Protein AF-A0A2U1KYL6-F1 (afdb_monomer_lite)

pLDDT: mean 75.83, std 13.77, range [35.59, 92.25]

Structure (mmCIF, N/CA/C/O backbone):
data_AF-A0A2U1KYL6-F1
#
_entry.id   AF-A0A2U1KYL6-F1
#
loop_
_atom_site.group_PDB
_atom_site.id
_atom_site.type_symbol
_atom_site.label_atom_id
_atom_site.label_alt_id
_atom_site.label_comp_id
_atom_site.label_asym_id
_atom_site.label_entity_id
_atom_site.label_seq_id
_atom_site.pdbx_PDB_ins_code
_atom_site.Cartn_x
_atom_site.Cartn_y
_atom_site.Cartn_z
_atom_site.occupancy
_atom_site.B_iso_or_equiv
_atom_site.auth_seq_id
_atom_site.auth_comp_id
_atom_site.auth_asym_id
_atom_site.auth_atom_id
_atom_site.pdbx_PDB_model_num
ATOM 1 N N . MET A 1 1 ? -71.458 22.719 9.479 1.00 41.72 1 MET A N 1
ATOM 2 C CA . MET A 1 1 ? -70.633 22.005 8.483 1.00 41.72 1 MET A CA 1
ATOM 3 C C . MET A 1 1 ? -69.525 21.307 9.250 1.00 41.72 1 MET A C 1
ATOM 5 O O . MET A 1 1 ? -68.786 21.990 9.941 1.00 41.72 1 MET A O 1
ATOM 9 N N . SER A 1 2 ? -69.498 19.974 9.254 1.00 49.16 2 SER A N 1
ATOM 10 C CA . SER A 1 2 ? -68.501 19.188 9.994 1.00 49.16 2 SER A CA 1
ATOM 11 C C . SER A 1 2 ? -67.349 18.865 9.044 1.00 49.16 2 SER A C 1
ATOM 13 O O . SER A 1 2 ? -67.579 18.266 7.992 1.00 49.16 2 SER A O 1
ATOM 15 N N . ALA A 1 3 ? -66.147 19.343 9.366 1.00 55.44 3 ALA A N 1
ATOM 16 C CA . ALA A 1 3 ? -64.938 19.040 8.613 1.00 55.44 3 ALA A CA 1
ATOM 17 C C . ALA A 1 3 ? -64.606 17.553 8.800 1.00 55.44 3 ALA A C 1
ATOM 19 O O . ALA A 1 3 ? -64.456 17.085 9.926 1.00 55.44 3 ALA A O 1
ATOM 20 N N . LYS A 1 4 ? -64.545 16.801 7.698 1.00 58.12 4 LYS A N 1
ATOM 21 C CA . LYS A 1 4 ? -64.078 15.414 7.714 1.00 58.12 4 LYS A CA 1
ATOM 22 C C . LYS A 1 4 ? -62.555 15.442 7.811 1.00 58.12 4 LYS A C 1
ATOM 24 O O . LYS A 1 4 ? -61.901 15.849 6.858 1.00 58.12 4 LYS A O 1
ATOM 29 N N . GLU A 1 5 ? -62.006 15.036 8.949 1.00 64.75 5 GLU A N 1
ATOM 30 C CA . GLU A 1 5 ? -60.575 14.757 9.075 1.00 64.75 5 GLU A CA 1
ATOM 31 C C . GLU A 1 5 ? -60.238 13.514 8.238 1.00 64.75 5 GLU A C 1
ATOM 33 O O . GLU A 1 5 ? -60.639 12.394 8.564 1.00 64.75 5 GLU A O 1
ATOM 38 N N . GLU A 1 6 ? -59.530 13.706 7.125 1.00 68.25 6 GLU A N 1
ATOM 39 C CA . GLU A 1 6 ? -58.922 12.605 6.380 1.00 68.25 6 GLU A CA 1
ATOM 40 C C . GLU A 1 6 ? -57.792 11.995 7.216 1.00 68.25 6 GLU A C 1
ATOM 42 O O . GLU A 1 6 ? -56.810 12.656 7.557 1.00 68.25 6 GLU A O 1
ATOM 47 N N . LYS A 1 7 ? -57.925 10.708 7.559 1.00 69.56 7 LYS A N 1
ATOM 48 C CA . LYS A 1 7 ? -56.860 9.952 8.224 1.00 69.56 7 LYS A CA 1
ATOM 49 C C . LYS A 1 7 ? -55.663 9.838 7.283 1.00 69.56 7 LYS A C 1
ATOM 51 O O . LYS A 1 7 ? -55.695 9.068 6.327 1.00 69.56 7 LYS A O 1
ATOM 56 N N . VAL A 1 8 ? -54.593 10.560 7.597 1.00 73.38 8 VAL A N 1
ATOM 57 C CA . VAL A 1 8 ? -53.297 10.428 6.924 1.00 73.38 8 VAL A CA 1
ATOM 58 C C . VAL A 1 8 ? -52.731 9.033 7.210 1.00 73.38 8 VAL A C 1
ATOM 60 O O . VAL A 1 8 ? -52.292 8.743 8.324 1.00 73.38 8 VAL A O 1
ATOM 63 N N . ILE A 1 9 ? -52.755 8.150 6.209 1.00 81.12 9 ILE A N 1
ATOM 64 C CA . ILE A 1 9 ? -52.157 6.812 6.289 1.00 81.12 9 ILE A CA 1
ATOM 65 C C . ILE A 1 9 ? -50.664 6.956 5.990 1.00 81.12 9 ILE A C 1
ATOM 67 O O . ILE A 1 9 ? -50.281 7.271 4.863 1.00 81.12 9 ILE A O 1
ATOM 71 N N . ARG A 1 10 ? -49.812 6.739 6.998 1.00 82.06 10 ARG A N 1
ATOM 72 C CA . ARG A 1 10 ? -48.359 6.702 6.790 1.00 82.06 10 ARG A CA 1
ATOM 73 C C . ARG A 1 10 ? -47.938 5.328 6.253 1.00 82.06 10 ARG A C 1
ATOM 75 O O . ARG A 1 10 ? -48.416 4.322 6.782 1.00 82.06 10 ARG A O 1
ATOM 82 N N . PRO A 1 11 ? -47.043 5.262 5.253 1.00 84.12 11 PRO A N 1
ATOM 83 C CA . PRO A 1 11 ? -46.465 4.001 4.802 1.00 84.12 11 PRO A CA 1
ATOM 84 C C . PRO A 1 11 ? -45.745 3.295 5.954 1.00 84.12 11 PRO A C 1
ATOM 86 O O . PRO A 1 11 ? -45.001 3.932 6.702 1.00 84.12 11 PRO A O 1
ATOM 89 N N . VAL A 1 12 ? -45.956 1.985 6.094 1.00 85.56 12 VAL A N 1
ATOM 90 C CA . VAL A 1 12 ? -45.206 1.172 7.058 1.00 85.56 12 VAL A CA 1
ATOM 91 C C . VAL A 1 12 ? -43.793 0.986 6.525 1.00 85.56 12 VAL A C 1
ATOM 93 O O . VAL A 1 12 ? -43.593 0.527 5.402 1.00 85.56 12 VAL A O 1
ATOM 96 N N . VAL A 1 13 ? -42.817 1.363 7.338 1.00 84.25 13 VAL A N 1
ATOM 97 C CA . VAL A 1 13 ? -41.399 1.263 7.013 1.00 84.25 13 VAL A CA 1
ATOM 98 C C . VAL A 1 13 ? -40.857 -0.062 7.544 1.00 84.25 13 VAL A C 1
ATOM 100 O O . VAL A 1 13 ? -41.121 -0.413 8.690 1.00 84.25 13 VAL A O 1
ATOM 103 N N . ASN A 1 14 ? -40.100 -0.786 6.715 1.00 88.44 14 ASN A N 1
ATOM 104 C CA . ASN A 1 14 ? -39.575 -2.121 7.023 1.00 88.44 14 ASN A CA 1
ATOM 105 C C . ASN A 1 14 ? -38.035 -2.148 6.984 1.00 88.44 14 ASN A C 1
ATOM 107 O O . ASN A 1 14 ? -37.431 -3.011 6.348 1.00 88.44 14 ASN A O 1
ATOM 111 N N . PHE A 1 15 ? -37.394 -1.143 7.591 1.00 88.69 15 PHE A N 1
ATOM 112 C CA . PHE A 1 15 ? -35.937 -1.116 7.727 1.00 88.69 15 PHE A CA 1
ATOM 113 C C . PHE A 1 15 ? -35.491 -2.032 8.872 1.00 88.69 15 PHE A C 1
ATOM 115 O O . PHE A 1 15 ? -36.176 -2.089 9.899 1.00 88.69 15 PHE A O 1
ATOM 122 N N . PRO A 1 16 ? -34.354 -2.733 8.724 1.00 88.38 16 PRO A N 1
ATOM 123 C CA . PRO A 1 16 ? -33.794 -3.509 9.819 1.00 88.38 16 PRO A CA 1
ATOM 124 C C . PRO A 1 16 ? -33.438 -2.585 10.997 1.00 88.38 16 PRO A C 1
ATOM 126 O O . PRO A 1 16 ? -33.054 -1.431 10.777 1.00 88.38 16 PRO A O 1
ATOM 129 N N . PRO A 1 17 ? -33.561 -3.069 12.246 1.00 88.31 17 PRO A N 1
ATOM 130 C CA . PRO A 1 17 ? -33.125 -2.312 13.412 1.00 88.31 17 PRO A CA 1
ATOM 131 C C . PRO A 1 17 ? -31.614 -2.048 13.357 1.00 88.31 17 PRO A C 1
ATOM 133 O O . PRO A 1 17 ? -30.866 -2.760 12.683 1.00 88.31 17 PRO A O 1
ATOM 136 N N . SER A 1 18 ? -31.163 -1.022 14.081 1.00 88.62 18 SER A N 1
ATOM 137 C CA . SER A 1 18 ? -29.734 -0.717 14.208 1.00 88.62 18 SER A CA 1
ATOM 138 C C . SER A 1 18 ? -28.978 -1.921 14.773 1.00 88.62 18 SER A C 1
ATOM 140 O O . SER A 1 18 ? -29.373 -2.467 15.801 1.00 88.62 18 SER A O 1
ATOM 142 N N . VAL A 1 19 ? -27.867 -2.288 14.128 1.00 92.25 19 VAL A N 1
ATOM 143 C CA . VAL A 1 19 ? -26.953 -3.345 14.602 1.00 92.25 19 VAL A CA 1
ATOM 144 C C . VAL A 1 19 ? -26.300 -2.959 15.935 1.00 92.25 19 VAL A C 1
ATOM 146 O O . VAL A 1 19 ? -25.940 -3.829 16.718 1.00 92.25 19 VAL A O 1
ATOM 149 N N . TRP A 1 20 ? -26.184 -1.658 16.205 1.00 89.69 20 TRP A N 1
ATOM 150 C CA . TRP A 1 20 ? -25.370 -1.119 17.295 1.00 89.69 20 TRP A CA 1
ATOM 151 C C . TRP A 1 20 ? -26.174 -0.630 18.500 1.00 89.69 20 TRP A C 1
ATOM 153 O O . TRP A 1 20 ? -25.581 -0.364 19.540 1.00 89.69 20 TRP A O 1
ATOM 163 N N . ALA A 1 21 ? -27.503 -0.510 18.373 1.00 87.38 21 ALA A N 1
ATOM 164 C CA . ALA A 1 21 ? -28.392 0.027 19.409 1.00 87.38 21 ALA A CA 1
ATOM 165 C C . ALA A 1 21 ? -27.754 1.225 20.156 1.00 87.38 21 ALA A C 1
ATOM 167 O O . ALA A 1 21 ? -27.396 2.211 19.512 1.00 87.38 21 ALA A O 1
ATOM 168 N N . ASP A 1 22 ? -27.554 1.092 21.468 1.00 90.19 22 ASP A N 1
ATOM 169 C CA . ASP A 1 22 ? -26.991 2.116 22.355 1.00 90.19 22 ASP A CA 1
ATOM 170 C C . ASP A 1 22 ? -25.521 1.846 22.738 1.00 90.19 22 ASP A C 1
ATOM 172 O O . ASP A 1 22 ? -24.963 2.524 23.598 1.00 90.19 22 ASP A O 1
ATOM 176 N N . GLN A 1 23 ? -24.874 0.858 22.108 1.00 85.69 23 GLN A N 1
ATOM 177 C CA . GLN A 1 23 ? -23.561 0.334 22.507 1.00 85.69 23 GLN A CA 1
ATOM 178 C C . GLN A 1 23 ? -22.451 1.396 22.534 1.00 85.69 23 GLN A C 1
ATOM 180 O O . GLN A 1 23 ? -21.519 1.277 23.320 1.00 85.69 23 GLN A O 1
ATOM 185 N N . PHE A 1 24 ? -22.554 2.436 21.704 1.00 86.12 24 PHE A N 1
ATOM 186 C CA . PHE A 1 24 ? -21.565 3.516 21.615 1.00 86.12 24 PHE A CA 1
ATOM 187 C C . PHE A 1 24 ? -21.991 4.811 22.319 1.00 86.12 24 PHE A C 1
ATOM 189 O O . PHE A 1 24 ? -21.319 5.828 22.171 1.00 86.12 24 PHE A O 1
ATOM 196 N N . LEU A 1 25 ? -23.114 4.817 23.047 1.00 85.56 25 LEU A N 1
ATOM 197 C CA . LEU A 1 25 ? -23.583 6.021 23.747 1.00 85.56 25 LEU A CA 1
ATOM 198 C C . LEU A 1 25 ? -22.787 6.315 25.023 1.00 85.56 25 LEU A C 1
ATOM 200 O O . LEU A 1 25 ? -22.786 7.454 25.485 1.00 85.56 25 LEU A O 1
ATOM 204 N N . ILE A 1 26 ? -22.130 5.301 25.589 1.00 83.00 26 ILE A N 1
ATOM 205 C CA . ILE A 1 26 ? -21.308 5.415 26.792 1.00 83.00 26 ILE A CA 1
ATOM 206 C C . ILE A 1 26 ? -19.896 4.971 26.422 1.00 83.00 26 ILE A C 1
ATOM 208 O O . ILE A 1 26 ? -19.689 3.827 26.023 1.00 83.00 26 ILE A O 1
ATOM 212 N N . PHE A 1 27 ? -18.945 5.893 26.537 1.00 79.81 27 PHE A N 1
ATOM 213 C CA . PHE A 1 27 ? -17.522 5.640 26.360 1.00 79.81 27 PHE A CA 1
ATOM 214 C C . PHE A 1 27 ? -16.821 6.032 27.660 1.00 79.81 27 PHE A C 1
ATOM 216 O O . PHE A 1 27 ? -16.816 7.213 28.012 1.00 79.81 27 PHE A O 1
ATOM 223 N N . ASP A 1 28 ? -16.293 5.043 28.381 1.00 78.19 28 ASP A N 1
ATOM 224 C CA . ASP A 1 28 ? -15.439 5.284 29.543 1.00 78.19 28 ASP A CA 1
ATOM 225 C C . ASP A 1 28 ? -14.000 5.487 29.056 1.00 78.19 28 ASP A C 1
ATOM 227 O O . ASP A 1 28 ? -13.394 4.599 28.459 1.00 78.19 28 ASP A O 1
ATOM 231 N N . ASP A 1 29 ? -13.487 6.694 29.280 1.00 70.31 29 ASP A N 1
ATOM 232 C CA . ASP A 1 29 ? -12.143 7.118 28.894 1.00 70.31 29 ASP A CA 1
ATOM 233 C C . ASP A 1 29 ? -11.170 6.810 30.045 1.00 70.31 29 ASP A C 1
ATOM 235 O O . ASP A 1 29 ? -11.046 7.578 31.006 1.00 70.31 29 ASP A O 1
ATOM 239 N N . GLU A 1 30 ? -10.521 5.644 30.005 1.00 72.88 30 GLU A N 1
ATOM 240 C CA . GLU A 1 30 ? -9.546 5.229 31.021 1.00 72.88 30 GLU A CA 1
ATOM 241 C C . GLU A 1 30 ? -8.195 5.946 30.831 1.00 72.88 30 GLU A C 1
ATOM 243 O O . GLU A 1 30 ? -7.200 5.392 30.362 1.00 72.88 30 GLU A O 1
ATOM 248 N N . GLN A 1 31 ? -8.142 7.210 31.259 1.00 63.94 31 GLN A N 1
ATOM 249 C CA . GLN A 1 31 ? -6.996 8.116 31.072 1.00 63.94 31 GLN A CA 1
ATOM 250 C C . GLN A 1 31 ? -5.648 7.591 31.607 1.00 63.94 31 GLN A C 1
ATOM 252 O O . GLN A 1 31 ? -4.589 8.001 31.130 1.00 63.94 31 GLN A O 1
ATOM 257 N N . ALA A 1 32 ? -5.657 6.702 32.606 1.00 60.44 32 ALA A N 1
ATOM 258 C CA . ALA A 1 32 ? -4.435 6.178 33.222 1.00 60.44 32 ALA A CA 1
ATOM 259 C C . ALA A 1 32 ? -3.712 5.135 32.349 1.00 60.44 32 ALA A C 1
ATOM 261 O O . ALA A 1 32 ? -2.481 5.096 32.351 1.00 60.44 32 ALA A O 1
ATOM 262 N N . GLU A 1 33 ? -4.443 4.316 31.587 1.00 63.16 33 GLU A N 1
ATOM 263 C CA . GLU A 1 33 ? -3.834 3.384 30.626 1.00 63.16 33 GLU A CA 1
ATOM 264 C C . GLU A 1 33 ? -3.307 4.138 29.399 1.00 63.16 33 GLU A C 1
ATOM 266 O O . GLU A 1 33 ? -2.245 3.819 28.860 1.00 63.16 33 GLU A O 1
ATOM 271 N N . GLN A 1 34 ? -3.996 5.214 29.023 1.00 65.00 34 GLN A N 1
ATOM 272 C CA . GLN A 1 34 ? -3.687 6.017 27.848 1.00 65.00 34 GLN A CA 1
ATOM 273 C C . GLN A 1 34 ? -2.347 6.752 27.947 1.00 65.00 34 GLN A C 1
ATOM 275 O O . GLN A 1 34 ? -1.611 6.795 26.965 1.00 65.00 34 GLN A O 1
ATOM 280 N N . ALA A 1 35 ? -1.977 7.243 29.134 1.00 72.12 35 ALA A N 1
ATOM 281 C CA . ALA A 1 35 ? -0.693 7.917 29.348 1.00 72.12 35 ALA A CA 1
ATOM 282 C C . ALA A 1 35 ? 0.517 6.978 29.161 1.00 72.12 35 ALA A C 1
ATOM 284 O O . ALA A 1 35 ? 1.529 7.372 28.581 1.00 72.12 35 ALA A O 1
ATOM 285 N N . ASN A 1 36 ? 0.411 5.722 29.611 1.00 78.81 36 ASN A N 1
ATOM 286 C CA . ASN A 1 36 ? 1.474 4.729 29.418 1.00 78.81 36 ASN A CA 1
ATOM 287 C C . ASN A 1 36 ? 1.593 4.321 27.944 1.00 78.81 36 ASN A C 1
ATOM 289 O O . ASN A 1 36 ? 2.702 4.186 27.428 1.00 78.81 36 ASN A O 1
ATOM 293 N N . VAL A 1 37 ? 0.458 4.149 27.259 1.00 82.62 37 VAL A N 1
ATOM 294 C CA . VAL A 1 37 ? 0.428 3.827 25.826 1.00 82.62 37 VAL A CA 1
ATOM 295 C C . VAL A 1 37 ? 1.005 4.976 24.999 1.00 82.62 37 VAL A C 1
ATOM 297 O O . VAL A 1 37 ? 1.809 4.735 24.103 1.00 82.62 37 VAL A O 1
ATOM 300 N N . GLU A 1 38 ? 0.663 6.223 25.321 1.00 85.19 38 GLU A N 1
ATOM 301 C CA . GLU A 1 38 ? 1.163 7.405 24.616 1.00 85.19 38 GLU A CA 1
ATOM 302 C C . GLU A 1 38 ? 2.688 7.535 24.712 1.00 85.19 38 GLU A C 1
ATOM 304 O O . GLU A 1 38 ? 3.344 7.843 23.717 1.00 85.19 38 GLU A O 1
ATOM 309 N N . GLN A 1 39 ? 3.279 7.235 25.874 1.00 85.62 39 GLN A N 1
ATOM 310 C CA . GLN A 1 39 ? 4.733 7.244 26.017 1.00 85.62 39 GLN A CA 1
ATOM 311 C C . GLN A 1 39 ? 5.403 6.210 25.099 1.00 85.62 39 GLN A C 1
ATOM 313 O O . GLN A 1 39 ? 6.334 6.553 24.372 1.00 85.62 39 GLN A O 1
ATOM 318 N N . VAL A 1 40 ? 4.898 4.972 25.080 1.00 88.31 40 VAL A N 1
ATOM 319 C CA . VAL A 1 40 ? 5.432 3.904 24.217 1.00 88.31 40 VAL A CA 1
ATOM 320 C C . VAL A 1 40 ? 5.272 4.259 22.735 1.00 88.31 40 VAL A C 1
ATOM 322 O O . VAL A 1 40 ? 6.192 4.049 21.947 1.00 88.31 40 VAL A O 1
ATOM 325 N N . VAL A 1 41 ? 4.131 4.837 22.346 1.00 89.12 41 VAL A N 1
ATOM 326 C CA . VAL A 1 41 ? 3.891 5.294 20.968 1.00 89.12 41 VAL A CA 1
ATOM 327 C C . VAL A 1 41 ? 4.879 6.388 20.571 1.00 89.12 41 VAL A C 1
ATOM 329 O O . VAL A 1 41 ? 5.405 6.353 19.461 1.00 89.12 41 VAL A O 1
ATOM 332 N N . ASN A 1 42 ? 5.170 7.335 21.466 1.00 89.75 42 ASN A N 1
ATOM 333 C CA . ASN A 1 42 ? 6.146 8.389 21.199 1.00 89.75 42 ASN A CA 1
ATOM 334 C C . ASN A 1 42 ? 7.565 7.829 21.029 1.00 89.75 42 ASN A C 1
ATOM 336 O O . ASN A 1 42 ? 8.260 8.236 20.103 1.00 89.75 42 ASN A O 1
ATOM 340 N N . GLU A 1 43 ? 7.980 6.872 21.862 1.00 92.00 43 GLU A N 1
ATOM 341 C CA . GLU A 1 43 ? 9.284 6.206 21.728 1.00 92.00 43 GLU A CA 1
ATOM 342 C C . GLU A 1 43 ? 9.405 5.474 20.381 1.00 92.00 43 GLU A C 1
ATOM 344 O O . GLU A 1 43 ? 10.350 5.715 19.629 1.00 92.00 43 GLU A O 1
ATOM 349 N N . LEU A 1 44 ? 8.398 4.673 20.016 1.00 92.19 44 LEU A N 1
ATOM 350 C CA . LEU A 1 44 ? 8.360 3.974 18.726 1.00 92.19 44 LEU A CA 1
ATOM 351 C C . LEU A 1 44 ? 8.333 4.939 17.537 1.00 92.19 44 LEU A C 1
ATOM 353 O O . LEU A 1 44 ? 8.950 4.673 16.507 1.00 92.19 44 LEU A O 1
ATOM 357 N N . ARG A 1 45 ? 7.642 6.075 17.668 1.00 91.06 45 ARG A N 1
ATOM 358 C CA . ARG A 1 45 ? 7.609 7.111 16.633 1.00 91.06 45 ARG A CA 1
ATOM 359 C C . ARG A 1 45 ? 8.997 7.695 16.386 1.00 91.06 45 ARG A C 1
ATOM 361 O O . ARG A 1 45 ? 9.373 7.876 15.230 1.00 91.06 45 ARG A O 1
ATOM 368 N N . GLU A 1 46 ? 9.754 7.987 17.442 1.00 91.94 46 GLU A N 1
ATOM 369 C CA . GLU A 1 46 ? 11.132 8.467 17.297 1.00 91.94 46 GLU A CA 1
ATOM 370 C C . GLU A 1 46 ? 12.034 7.421 16.639 1.00 91.94 46 GLU A C 1
ATOM 372 O O . GLU A 1 46 ? 12.901 7.780 15.845 1.00 91.94 46 GLU A O 1
ATOM 377 N N . ASP A 1 47 ? 11.840 6.138 16.939 1.00 91.06 47 ASP A N 1
ATOM 378 C CA . ASP A 1 47 ? 12.644 5.071 16.344 1.00 91.06 47 ASP A CA 1
ATOM 379 C C . ASP A 1 47 ? 12.347 4.900 14.851 1.00 91.06 47 ASP A C 1
ATOM 381 O O . ASP A 1 47 ? 13.278 4.918 14.050 1.00 91.06 47 ASP A O 1
ATOM 385 N N . VAL A 1 48 ? 11.071 4.898 14.447 1.00 91.25 48 VAL A N 1
ATOM 386 C CA . VAL A 1 48 ? 10.700 4.898 13.019 1.00 91.25 48 VAL A CA 1
ATOM 387 C C . VAL A 1 48 ? 11.256 6.131 12.302 1.00 91.25 48 VAL A C 1
ATOM 389 O O . VAL A 1 48 ? 11.756 6.023 11.183 1.00 91.25 48 VAL A O 1
ATOM 392 N N . ARG A 1 49 ? 11.233 7.307 12.944 1.00 91.44 49 ARG A N 1
ATOM 393 C CA . ARG A 1 49 ? 11.832 8.522 12.374 1.00 91.44 49 ARG A CA 1
ATOM 394 C C . ARG A 1 49 ? 13.335 8.359 12.143 1.00 91.44 49 ARG A C 1
ATOM 396 O O . ARG A 1 49 ? 13.830 8.739 11.084 1.00 91.44 49 ARG A O 1
ATOM 403 N N . LYS A 1 50 ? 14.069 7.809 13.115 1.00 90.19 50 LYS A N 1
ATOM 404 C CA . LYS A 1 50 ? 15.512 7.556 12.969 1.00 90.19 50 LYS A CA 1
ATOM 405 C C . LYS A 1 50 ? 15.790 6.560 11.854 1.00 90.19 50 LYS A C 1
ATOM 407 O O . LYS A 1 50 ? 16.732 6.783 11.101 1.00 90.19 50 LYS A O 1
ATOM 412 N N . ASP A 1 51 ? 14.973 5.519 11.724 1.00 88.56 51 ASP A N 1
ATOM 413 C CA . ASP A 1 51 ? 15.125 4.522 10.666 1.00 88.56 51 ASP A CA 1
ATOM 414 C C . ASP A 1 51 ? 14.968 5.176 9.285 1.00 88.56 51 ASP A C 1
ATOM 416 O O . ASP A 1 51 ? 15.857 5.032 8.446 1.00 88.56 51 ASP A O 1
ATOM 420 N N . ILE A 1 52 ? 13.930 6.004 9.089 1.00 87.12 52 ILE A N 1
ATOM 421 C CA . ILE A 1 52 ? 13.718 6.768 7.845 1.00 87.12 52 ILE A CA 1
ATOM 422 C C . ILE A 1 52 ? 14.934 7.644 7.517 1.00 87.12 52 ILE A C 1
ATOM 424 O O . ILE A 1 52 ? 15.430 7.617 6.391 1.00 87.12 52 ILE A O 1
ATOM 428 N N . VAL A 1 53 ? 15.432 8.405 8.496 1.00 86.44 53 VAL A N 1
ATOM 429 C CA . VAL A 1 53 ? 16.566 9.321 8.296 1.00 86.44 53 VAL A CA 1
ATOM 430 C C . VAL A 1 53 ? 17.869 8.557 8.045 1.00 86.44 53 VAL A C 1
ATOM 432 O O . VAL A 1 53 ? 18.646 8.945 7.181 1.00 86.44 53 VAL A O 1
ATOM 435 N N . SER A 1 54 ? 18.115 7.454 8.753 1.00 86.50 54 SER A N 1
ATOM 436 C CA . SER A 1 54 ? 19.354 6.680 8.605 1.00 86.50 54 SER A CA 1
ATOM 437 C C . SER A 1 54 ? 19.455 5.978 7.250 1.00 86.50 54 SER A C 1
ATOM 439 O O . SER A 1 54 ? 20.518 5.993 6.628 1.00 86.50 54 SER A O 1
ATOM 441 N N . SER A 1 55 ? 18.338 5.450 6.744 1.00 83.00 55 SER A N 1
ATOM 442 C CA . SER A 1 55 ? 18.283 4.836 5.418 1.00 83.00 55 SER A CA 1
ATOM 443 C C . SER A 1 55 ? 18.304 5.853 4.276 1.00 83.00 55 SER A C 1
ATOM 445 O O . SER A 1 55 ? 18.508 5.463 3.126 1.00 83.00 55 SER A O 1
ATOM 447 N N . LEU A 1 56 ? 18.125 7.148 4.563 1.00 80.94 56 LEU A N 1
ATOM 448 C CA . LEU A 1 56 ? 18.224 8.221 3.572 1.00 80.94 56 LEU A CA 1
ATOM 449 C C . LEU A 1 56 ? 19.672 8.501 3.145 1.00 80.94 56 LEU A C 1
ATOM 451 O O . LEU A 1 56 ? 19.927 8.825 1.988 1.00 80.94 56 LEU A O 1
ATOM 455 N N . ASP A 1 57 ? 20.620 8.361 4.072 1.00 78.69 57 ASP A N 1
ATOM 456 C CA . ASP A 1 57 ? 22.040 8.631 3.820 1.00 78.69 57 ASP A CA 1
ATOM 457 C C . ASP A 1 57 ? 22.725 7.489 3.046 1.00 78.69 57 ASP A C 1
ATOM 459 O O . ASP A 1 57 ? 23.794 7.666 2.449 1.00 78.69 57 ASP A O 1
ATOM 463 N N . VAL A 1 58 ? 22.125 6.294 3.050 1.00 82.44 58 VAL A N 1
ATOM 464 C CA . VAL A 1 58 ? 22.711 5.078 2.483 1.00 82.44 58 VAL A CA 1
ATOM 465 C C . VAL A 1 58 ? 21.991 4.690 1.197 1.00 82.44 58 VAL A C 1
ATOM 467 O O . VAL A 1 58 ? 20.932 4.071 1.203 1.00 82.44 58 VAL A O 1
ATOM 470 N N . GLN A 1 59 ? 22.640 4.942 0.057 1.00 76.62 59 GLN A N 1
ATOM 471 C CA . GLN A 1 59 ? 22.059 4.671 -1.263 1.00 76.62 59 GLN A CA 1
ATOM 472 C C . GLN A 1 59 ? 21.614 3.207 -1.471 1.00 76.62 59 GLN A C 1
ATOM 474 O O . GLN A 1 59 ? 20.641 2.941 -2.175 1.00 76.62 59 GLN A O 1
ATOM 479 N N . ALA A 1 60 ? 22.315 2.247 -0.861 1.00 77.94 60 ALA A N 1
ATOM 480 C CA . ALA A 1 60 ? 21.960 0.828 -0.928 1.00 77.94 60 ALA A CA 1
ATOM 481 C C . ALA A 1 60 ? 20.658 0.490 -0.173 1.00 77.94 60 ALA A C 1
ATOM 483 O O . ALA A 1 60 ? 20.046 -0.541 -0.446 1.00 77.94 60 ALA A O 1
ATOM 484 N N . GLU A 1 61 ? 20.230 1.349 0.753 1.00 80.31 61 GLU A N 1
ATOM 485 C CA . GLU A 1 61 ? 19.036 1.162 1.577 1.00 80.31 61 GLU A CA 1
ATOM 486 C C . GLU A 1 61 ? 17.808 1.881 1.022 1.00 80.31 61 GLU A C 1
ATOM 488 O O . GLU A 1 61 ? 16.703 1.611 1.481 1.00 80.31 61 GLU A O 1
ATOM 493 N N . HIS A 1 62 ? 17.948 2.712 -0.015 1.00 82.00 62 HIS A N 1
ATOM 494 C CA . HIS A 1 62 ? 16.822 3.432 -0.617 1.00 82.00 62 HIS A CA 1
ATOM 495 C C . HIS A 1 62 ? 15.668 2.507 -1.058 1.00 82.00 62 HIS A C 1
ATOM 497 O O . HIS A 1 62 ? 14.502 2.886 -0.980 1.00 82.00 62 HIS A O 1
ATOM 503 N N . SER A 1 63 ? 15.962 1.272 -1.478 1.00 75.75 63 SER A N 1
ATOM 504 C CA . SER A 1 63 ? 14.932 0.273 -1.801 1.00 75.75 63 SER A CA 1
ATOM 505 C C . SER A 1 63 ? 14.175 -0.224 -0.563 1.00 75.75 63 SER A C 1
ATOM 507 O O . SER A 1 63 ? 12.962 -0.421 -0.617 1.00 75.75 63 SER A O 1
ATOM 509 N N . ASN A 1 64 ? 14.868 -0.399 0.563 1.00 80.81 64 ASN A N 1
ATOM 510 C CA . ASN A 1 64 ? 14.259 -0.760 1.842 1.00 80.81 64 ASN A CA 1
ATOM 511 C C . ASN A 1 64 ? 13.486 0.421 2.438 1.00 80.81 64 ASN A C 1
ATOM 513 O O . ASN A 1 64 ? 12.413 0.216 2.998 1.00 80.81 64 ASN A O 1
ATOM 517 N N . LEU A 1 65 ? 13.978 1.647 2.247 1.00 86.19 65 LEU A N 1
ATOM 518 C CA . LEU A 1 65 ? 13.299 2.876 2.644 1.00 86.19 65 LEU A CA 1
ATOM 519 C C . LEU A 1 65 ? 11.937 3.013 1.951 1.00 86.19 65 LEU A C 1
ATOM 521 O O . LEU A 1 65 ? 10.942 3.291 2.611 1.00 86.19 65 LEU A O 1
ATOM 525 N N . LEU A 1 66 ? 11.852 2.733 0.646 1.00 82.44 66 LEU A N 1
ATOM 526 C CA . LEU A 1 66 ? 10.570 2.736 -0.071 1.00 82.44 66 LEU A CA 1
ATOM 527 C C . LEU A 1 66 ? 9.597 1.673 0.461 1.00 82.44 66 LEU A C 1
ATOM 529 O O . LEU A 1 66 ? 8.411 1.957 0.608 1.00 82.44 66 LEU A O 1
ATOM 533 N N . LYS A 1 67 ? 10.092 0.477 0.810 1.00 82.25 67 LYS A N 1
ATOM 534 C CA . LYS A 1 67 ? 9.272 -0.567 1.454 1.00 82.25 67 LYS A CA 1
ATOM 535 C C . LYS A 1 67 ? 8.783 -0.143 2.840 1.00 82.25 67 LYS A C 1
ATOM 537 O O . LYS A 1 67 ? 7.651 -0.450 3.205 1.00 82.25 67 LYS A O 1
ATOM 542 N N . LEU A 1 68 ? 9.617 0.564 3.604 1.00 86.62 68 LEU A N 1
ATOM 543 C CA . LEU A 1 68 ? 9.243 1.115 4.905 1.00 86.62 68 LEU A CA 1
ATOM 544 C C . LEU A 1 68 ? 8.149 2.181 4.757 1.00 86.62 68 LEU A C 1
ATOM 546 O O . LEU A 1 68 ? 7.166 2.143 5.492 1.00 86.62 68 LEU A O 1
ATOM 550 N N . ILE A 1 69 ? 8.280 3.084 3.782 1.00 86.88 69 ILE A N 1
ATOM 551 C CA . ILE A 1 69 ? 7.270 4.111 3.489 1.00 86.88 69 ILE A CA 1
ATOM 552 C C . ILE A 1 69 ? 5.938 3.464 3.078 1.00 86.88 69 ILE A C 1
ATOM 554 O O . ILE A 1 69 ? 4.910 3.807 3.662 1.00 86.88 69 ILE A O 1
ATOM 558 N N . ASP A 1 70 ? 5.945 2.484 2.164 1.00 80.62 70 ASP A N 1
ATOM 559 C CA . ASP A 1 70 ? 4.727 1.743 1.780 1.00 80.62 70 ASP A CA 1
ATOM 560 C C . ASP A 1 70 ? 4.070 1.076 3.001 1.00 80.62 70 ASP A C 1
ATOM 562 O O . ASP A 1 70 ? 2.859 1.186 3.202 1.00 80.62 70 ASP A O 1
ATOM 566 N N . ALA A 1 71 ? 4.860 0.459 3.887 1.00 85.69 71 ALA A N 1
ATOM 567 C CA . ALA A 1 71 ? 4.341 -0.134 5.118 1.00 85.69 71 ALA A CA 1
ATOM 568 C C . ALA A 1 71 ? 3.700 0.912 6.051 1.00 85.69 71 ALA A C 1
ATOM 570 O O . ALA A 1 71 ? 2.600 0.689 6.556 1.00 85.69 71 ALA A O 1
ATOM 571 N N . ILE A 1 72 ? 4.339 2.067 6.252 1.00 86.81 72 ILE A N 1
ATOM 572 C CA . ILE A 1 72 ? 3.827 3.172 7.083 1.00 86.81 72 ILE A CA 1
ATOM 573 C C . ILE A 1 72 ? 2.499 3.715 6.533 1.00 86.81 72 ILE A C 1
ATOM 575 O O . ILE A 1 72 ? 1.558 3.968 7.296 1.00 86.81 72 ILE A O 1
ATOM 579 N N . GLN A 1 73 ? 2.403 3.872 5.211 1.00 83.25 73 GLN A N 1
ATOM 580 C CA . GLN A 1 73 ? 1.190 4.326 4.532 1.00 83.25 73 GLN A CA 1
ATOM 581 C C . GLN A 1 73 ? 0.057 3.306 4.656 1.00 83.25 73 GLN A C 1
ATOM 583 O O . GLN A 1 73 ? -1.066 3.672 5.013 1.00 83.25 73 GLN A O 1
ATOM 588 N N . ARG A 1 74 ? 0.352 2.017 4.458 1.00 79.31 74 ARG A N 1
ATOM 589 C CA . ARG A 1 74 ? -0.619 0.922 4.611 1.00 79.31 74 ARG A CA 1
ATOM 590 C C . ARG A 1 74 ? -1.114 0.750 6.042 1.00 79.31 74 ARG A C 1
ATOM 592 O O . ARG A 1 74 ? -2.295 0.491 6.243 1.00 79.31 74 ARG A O 1
ATOM 599 N N . LEU A 1 75 ? -0.245 0.959 7.031 1.00 85.50 75 LEU A N 1
ATOM 600 C CA . LEU A 1 75 ? -0.615 0.963 8.449 1.00 85.50 75 LEU A CA 1
ATOM 601 C C . LEU A 1 75 ? -1.487 2.170 8.838 1.00 85.50 75 LEU A C 1
ATOM 603 O O . LEU A 1 75 ? -2.007 2.217 9.950 1.00 85.50 75 LEU A O 1
ATOM 607 N N .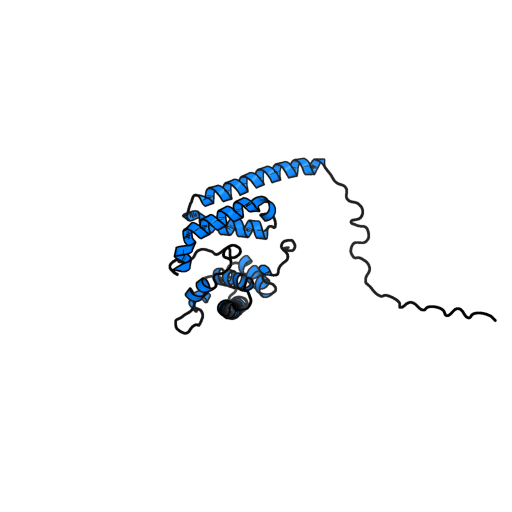 GLY A 1 76 ? -1.657 3.155 7.949 1.00 83.06 76 GLY A N 1
ATOM 608 C CA . GLY A 1 76 ? -2.487 4.331 8.200 1.00 83.06 76 GLY A CA 1
ATOM 609 C C . GLY A 1 76 ? -1.890 5.305 9.216 1.00 83.06 76 GLY A C 1
ATOM 610 O O . GLY A 1 76 ? -2.617 6.146 9.739 1.00 83.06 76 GLY A O 1
ATOM 611 N N . ILE A 1 77 ? -0.584 5.210 9.483 1.00 89.75 77 ILE A N 1
ATOM 612 C CA . ILE A 1 77 ? 0.147 6.063 10.435 1.00 89.75 77 ILE A CA 1
ATOM 613 C C . ILE A 1 77 ? 1.038 7.107 9.744 1.00 89.75 77 ILE A C 1
ATOM 615 O O . ILE A 1 77 ? 1.749 7.848 10.417 1.00 89.75 77 ILE A O 1
ATOM 619 N N . ALA A 1 78 ? 0.986 7.204 8.411 1.00 86.25 78 ALA A N 1
ATOM 620 C CA . ALA A 1 78 ? 1.794 8.140 7.621 1.00 86.25 78 ALA A CA 1
ATOM 621 C C . ALA A 1 78 ? 1.627 9.615 8.017 1.00 86.25 78 ALA A C 1
ATOM 623 O O . ALA A 1 78 ? 2.581 10.378 7.907 1.00 86.25 78 ALA A O 1
ATOM 624 N N . TYR A 1 79 ? 0.469 10.003 8.560 1.00 86.69 79 TYR A N 1
ATOM 625 C CA . TYR A 1 79 ? 0.212 11.370 9.033 1.00 86.69 79 TYR A CA 1
ATOM 626 C C . TYR A 1 79 ? 1.150 11.816 10.174 1.00 86.69 79 TYR A C 1
ATOM 628 O O . TYR A 1 79 ? 1.243 12.998 10.492 1.00 86.69 79 TYR A O 1
ATOM 636 N N . HIS A 1 80 ? 1.851 10.882 10.824 1.00 88.69 80 HIS A N 1
ATOM 637 C CA . HIS A 1 80 ? 2.862 11.193 11.834 1.00 88.69 80 HIS A CA 1
ATOM 638 C C . HIS A 1 80 ? 4.248 11.518 11.261 1.00 88.69 80 HIS A C 1
ATOM 640 O O . HIS A 1 80 ? 5.093 11.989 12.033 1.00 88.69 80 HIS A O 1
ATOM 646 N N . PHE A 1 81 ? 4.463 11.260 9.967 1.00 90.88 81 PHE A N 1
ATOM 647 C CA . PHE A 1 81 ? 5.764 11.275 9.292 1.00 90.88 81 PHE A CA 1
ATOM 648 C C . PHE A 1 81 ? 5.727 12.012 7.938 1.00 90.88 81 PHE A C 1
ATOM 650 O O . PHE A 1 81 ? 6.514 11.703 7.047 1.00 90.88 81 PHE A O 1
ATOM 657 N N . GLU A 1 82 ? 4.767 12.920 7.729 1.00 87.88 82 GLU A N 1
ATOM 658 C CA . GLU A 1 82 ? 4.538 13.556 6.420 1.00 87.88 82 GLU A CA 1
ATOM 659 C C . GLU A 1 82 ? 5.792 14.269 5.891 1.00 87.88 82 GLU A C 1
ATOM 661 O O . GLU A 1 82 ? 6.161 14.079 4.733 1.00 87.88 82 GLU A O 1
ATOM 666 N N . GLU A 1 83 ? 6.483 15.025 6.751 1.00 88.00 83 GLU A N 1
ATOM 667 C CA . GLU A 1 83 ? 7.691 15.770 6.379 1.00 88.00 83 GLU A CA 1
ATOM 668 C C . GLU A 1 83 ? 8.854 14.830 6.034 1.00 88.00 83 GLU A C 1
ATOM 670 O O . GLU A 1 83 ? 9.566 15.047 5.054 1.00 88.00 83 GLU A O 1
ATOM 675 N N . GLU A 1 84 ? 9.051 13.771 6.820 1.00 88.81 84 GLU A N 1
ATOM 676 C CA . GLU A 1 84 ? 10.1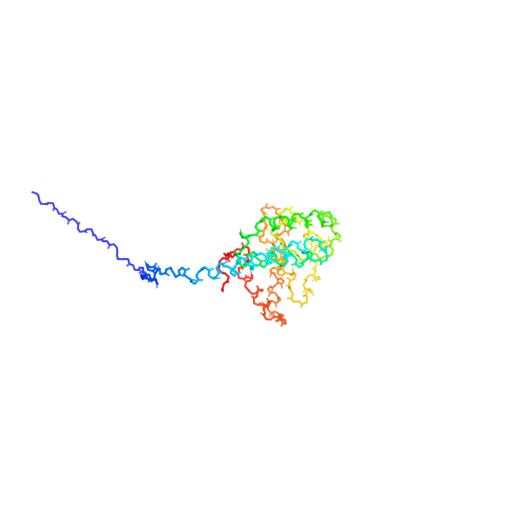28 12.804 6.619 1.00 88.81 84 GLU A CA 1
ATOM 677 C C . GLU A 1 84 ? 9.904 11.966 5.360 1.00 88.81 84 GLU A C 1
ATOM 679 O O . GLU A 1 84 ? 10.847 11.710 4.611 1.00 88.81 84 GLU A O 1
ATOM 684 N N . ILE A 1 85 ? 8.652 11.579 5.098 1.00 87.00 85 ILE A N 1
ATOM 685 C CA . ILE A 1 85 ? 8.263 10.878 3.875 1.00 87.00 85 ILE A CA 1
ATOM 686 C C . ILE A 1 85 ? 8.492 11.786 2.663 1.00 87.00 85 ILE A C 1
ATOM 688 O O . ILE A 1 85 ? 9.124 11.356 1.701 1.00 87.00 85 ILE A O 1
ATOM 692 N N . GLU A 1 86 ? 8.043 13.043 2.700 1.00 85.38 86 GLU A N 1
ATOM 693 C CA . GLU A 1 86 ? 8.233 13.981 1.587 1.00 85.38 86 GLU A CA 1
ATOM 694 C C . GLU A 1 86 ? 9.722 14.208 1.283 1.00 85.38 86 GLU A C 1
ATOM 696 O O . GLU A 1 86 ? 10.144 14.107 0.129 1.00 85.38 86 GLU A O 1
ATOM 701 N N . GLN A 1 87 ? 10.543 14.429 2.314 1.00 87.06 87 GLN A N 1
ATOM 702 C CA . GLN A 1 87 ? 11.992 14.592 2.165 1.00 87.06 87 GLN A CA 1
ATOM 703 C C . GLN A 1 87 ? 12.661 13.338 1.600 1.00 87.06 87 GLN A C 1
ATOM 705 O O . GLN A 1 87 ? 13.488 13.438 0.689 1.00 87.06 87 GLN A O 1
ATOM 710 N N . ALA A 1 88 ? 12.291 12.159 2.106 1.00 86.50 88 ALA A N 1
ATOM 711 C CA . ALA A 1 88 ? 12.840 10.894 1.639 1.00 86.50 88 ALA A CA 1
ATOM 712 C C . ALA A 1 88 ? 12.541 10.662 0.155 1.00 86.50 88 ALA A C 1
ATOM 714 O O . ALA A 1 88 ? 13.430 10.336 -0.635 1.00 86.50 88 ALA A O 1
ATOM 715 N N . LEU A 1 89 ? 11.291 10.889 -0.240 1.00 82.19 89 LEU A N 1
ATOM 716 C CA . LEU A 1 89 ? 10.844 10.735 -1.616 1.00 82.19 89 LEU A CA 1
ATOM 717 C C . LEU A 1 89 ? 11.511 11.745 -2.555 1.00 82.19 89 LEU A C 1
ATOM 719 O O . LEU A 1 89 ? 11.955 11.364 -3.640 1.00 82.19 89 LEU A O 1
ATOM 723 N N . GLN A 1 90 ? 11.643 13.003 -2.128 1.00 81.81 90 GLN A N 1
ATOM 724 C CA . GLN A 1 90 ? 12.321 14.041 -2.901 1.00 81.81 90 GLN A CA 1
ATOM 725 C C . GLN A 1 90 ? 13.804 13.706 -3.114 1.00 81.81 90 GLN A C 1
ATOM 727 O O . GLN A 1 90 ? 14.301 13.806 -4.233 1.00 81.81 90 GLN A O 1
ATOM 732 N N . HIS A 1 91 ? 14.504 13.231 -2.081 1.00 82.56 91 HIS A N 1
ATOM 733 C CA . HIS A 1 91 ? 15.910 12.835 -2.190 1.00 82.56 91 HIS A CA 1
ATOM 734 C C . HIS A 1 91 ? 16.115 11.659 -3.155 1.00 82.56 91 HIS A C 1
ATOM 736 O O . HIS A 1 91 ? 17.026 11.677 -3.988 1.00 82.56 91 HIS A O 1
ATOM 742 N N . ILE A 1 92 ? 15.250 10.642 -3.084 1.00 80.81 92 ILE A N 1
ATOM 743 C CA . ILE A 1 92 ? 15.275 9.510 -4.019 1.00 80.81 92 ILE A CA 1
ATOM 744 C C . ILE A 1 92 ? 15.003 10.013 -5.443 1.00 80.81 92 ILE A C 1
ATOM 746 O O . ILE A 1 92 ? 15.705 9.620 -6.379 1.00 80.81 92 ILE A O 1
ATOM 750 N N . TYR A 1 93 ? 14.031 10.910 -5.618 1.00 74.31 93 TYR A N 1
ATOM 751 C CA . TYR A 1 93 ? 13.739 11.509 -6.916 1.00 74.31 93 TYR A CA 1
ATOM 752 C C . TYR A 1 93 ? 14.937 12.284 -7.474 1.00 74.31 93 TYR A C 1
ATOM 754 O O . TYR A 1 93 ? 15.282 12.104 -8.637 1.00 74.31 93 TYR A O 1
ATOM 762 N N . ASP A 1 94 ? 15.615 13.094 -6.668 1.00 79.12 94 ASP A N 1
ATOM 763 C CA . ASP A 1 94 ? 16.777 13.863 -7.121 1.00 79.12 94 ASP A CA 1
ATOM 764 C C . ASP A 1 94 ? 17.981 12.956 -7.429 1.00 79.12 94 ASP A C 1
ATOM 766 O O . ASP A 1 94 ? 18.723 13.201 -8.381 1.00 79.12 94 ASP A O 1
ATOM 770 N N . THR A 1 95 ? 18.141 11.859 -6.682 1.00 78.06 95 THR A N 1
ATOM 771 C CA . THR A 1 95 ? 19.242 10.897 -6.858 1.00 78.06 95 THR A CA 1
ATOM 772 C C . THR A 1 95 ? 19.077 10.031 -8.109 1.00 78.06 95 THR A C 1
ATOM 774 O O . THR A 1 95 ? 20.044 9.777 -8.829 1.00 78.06 95 THR A O 1
ATOM 777 N N . TYR A 1 96 ? 17.862 9.543 -8.373 1.00 72.19 96 TYR A N 1
ATOM 778 C CA . TYR A 1 96 ? 17.604 8.568 -9.440 1.00 72.19 96 TYR A CA 1
ATOM 779 C C . TYR A 1 96 ? 16.751 9.099 -10.579 1.00 72.19 96 TYR A C 1
ATOM 781 O O . TYR A 1 96 ? 16.616 8.415 -11.594 1.00 72.19 96 TYR A O 1
ATOM 789 N N . GLY A 1 97 ? 16.188 10.296 -10.451 1.00 63.50 97 GLY A N 1
ATOM 790 C CA . GLY A 1 97 ? 15.260 10.863 -11.420 1.00 63.50 97 GLY A CA 1
ATOM 791 C C . GLY A 1 97 ? 15.838 10.836 -12.826 1.00 63.50 97 GLY A C 1
ATOM 792 O O . GLY A 1 97 ? 15.177 10.374 -13.745 1.00 63.50 97 GLY A O 1
ATOM 793 N N . GLU A 1 98 ? 17.104 11.207 -13.006 1.00 59.19 98 GLU A N 1
ATOM 794 C CA . GLU A 1 98 ? 17.751 11.181 -14.323 1.00 59.19 98 GLU A CA 1
ATOM 795 C C . GLU A 1 98 ? 18.013 9.751 -14.853 1.00 59.19 98 GLU A C 1
ATOM 797 O O . GLU A 1 98 ? 17.855 9.481 -16.047 1.00 59.19 98 GLU A O 1
ATOM 802 N N . LEU A 1 99 ? 18.343 8.796 -13.978 1.00 57.78 99 LEU A N 1
ATOM 803 C CA . LEU A 1 99 ? 18.565 7.382 -14.333 1.00 57.78 99 LEU A CA 1
ATOM 804 C C . LEU A 1 99 ? 17.268 6.675 -14.748 1.00 57.78 99 LEU A C 1
ATOM 806 O O . LEU A 1 99 ? 17.249 5.906 -15.712 1.00 57.78 99 LEU A O 1
ATOM 810 N N . VAL A 1 100 ? 16.177 6.976 -14.045 1.00 56.34 100 VAL A N 1
ATOM 811 C CA . VAL A 1 100 ? 14.826 6.494 -14.348 1.00 56.34 100 VAL A CA 1
ATOM 812 C C . VAL A 1 100 ? 14.321 7.118 -15.655 1.00 56.34 100 VAL A C 1
ATOM 814 O O . VAL A 1 100 ? 13.761 6.419 -16.497 1.00 56.34 100 VAL A O 1
ATOM 817 N N . MET A 1 101 ? 14.605 8.406 -15.884 1.00 51.09 101 MET A N 1
ATOM 818 C CA . MET A 1 101 ? 14.269 9.120 -17.125 1.00 51.09 101 MET A CA 1
ATOM 819 C C . MET A 1 101 ? 15.016 8.611 -18.359 1.00 51.09 101 MET A C 1
ATOM 821 O O . MET A 1 101 ? 14.505 8.716 -19.470 1.00 51.09 101 MET A O 1
ATOM 825 N N . THR A 1 102 ? 16.227 8.084 -18.181 1.00 47.75 102 THR A N 1
ATOM 826 C CA . THR A 1 102 ? 17.067 7.582 -19.279 1.00 47.75 102 THR A CA 1
ATOM 827 C C . THR A 1 102 ? 16.924 6.076 -19.516 1.00 47.75 102 THR A C 1
ATOM 829 O O . THR A 1 102 ? 17.626 5.533 -20.369 1.00 47.75 102 THR A O 1
ATOM 832 N N . GLY A 1 103 ? 16.028 5.397 -18.784 1.00 48.50 103 GLY A N 1
ATOM 833 C CA . GLY A 1 103 ? 15.756 3.963 -18.941 1.00 48.50 103 GLY A CA 1
ATOM 834 C C . GLY A 1 103 ? 16.911 3.048 -18.521 1.00 48.50 103 GLY A C 1
ATOM 835 O O . GLY A 1 103 ? 16.949 1.889 -18.920 1.00 48.50 103 GLY A O 1
ATOM 836 N N . LYS A 1 104 ? 17.869 3.562 -17.737 1.00 44.66 104 LYS A N 1
ATOM 837 C CA . LYS A 1 104 ? 19.072 2.834 -17.288 1.00 44.66 104 LYS A CA 1
ATOM 838 C C . LYS A 1 104 ? 18.967 2.281 -15.867 1.00 44.66 104 LYS A C 1
ATOM 840 O O . LYS A 1 104 ? 19.893 1.617 -15.410 1.00 44.66 104 LYS A O 1
ATOM 845 N N . ALA A 1 105 ? 17.881 2.575 -15.158 1.00 47.66 105 ALA A N 1
ATOM 846 C CA . ALA A 1 105 ? 17.634 2.021 -13.837 1.00 47.66 105 ALA A CA 1
ATOM 847 C C . ALA A 1 105 ? 17.090 0.588 -13.964 1.00 47.66 105 ALA A C 1
ATOM 849 O O . ALA A 1 105 ? 15.912 0.377 -14.247 1.00 47.66 105 ALA A O 1
ATOM 850 N N . GLU A 1 106 ? 17.957 -0.401 -13.756 1.00 42.25 106 GLU A N 1
ATOM 851 C CA . GLU A 1 106 ? 17.539 -1.774 -13.479 1.00 42.25 106 GLU A CA 1
ATOM 852 C C . GLU A 1 106 ? 16.970 -1.823 -12.051 1.00 42.25 106 GLU A C 1
ATOM 854 O O . GLU A 1 106 ? 17.704 -1.681 -11.079 1.00 42.25 106 GLU A O 1
ATOM 859 N N . ALA A 1 107 ? 15.649 -1.992 -11.946 1.00 46.84 107 ALA A N 1
ATOM 860 C CA . ALA A 1 107 ? 14.928 -2.410 -10.739 1.00 46.84 107 ALA A CA 1
ATOM 861 C C . ALA A 1 107 ? 15.153 -1.564 -9.464 1.00 46.84 107 ALA A C 1
ATOM 863 O O . ALA A 1 107 ? 15.832 -1.982 -8.527 1.00 46.84 107 ALA A O 1
ATOM 864 N N . LEU A 1 108 ? 14.474 -0.417 -9.364 1.00 47.56 108 LEU A N 1
ATOM 865 C CA . LEU A 1 108 ? 14.073 0.098 -8.050 1.00 47.56 108 LEU A CA 1
ATOM 866 C C . LEU A 1 108 ? 12.678 -0.464 -7.722 1.00 47.56 108 LEU A C 1
ATOM 868 O O . LEU A 1 108 ? 11.793 -0.333 -8.565 1.00 47.56 108 LEU A O 1
ATOM 872 N N . PRO A 1 109 ? 12.462 -1.099 -6.552 1.00 45.38 109 PRO A N 1
ATOM 873 C CA . PRO A 1 109 ? 11.127 -1.463 -6.082 1.00 45.38 109 PRO A CA 1
ATOM 874 C C . PRO A 1 109 ? 10.337 -0.175 -5.878 1.00 45.38 109 PRO A C 1
ATOM 876 O O . PRO A 1 109 ? 10.699 0.672 -5.061 1.00 45.38 109 PRO A O 1
ATOM 879 N N . PHE A 1 110 ? 9.324 0.028 -6.703 1.00 48.28 110 PHE A N 1
ATOM 880 C CA . PHE A 1 110 ? 8.641 1.303 -6.807 1.00 48.28 110 PHE A CA 1
ATOM 881 C C . PHE A 1 110 ? 7.530 1.399 -5.752 1.00 48.28 110 PHE A C 1
ATOM 883 O O . PHE A 1 110 ? 6.459 0.815 -5.897 1.00 48.28 110 PHE A O 1
ATOM 890 N N . GLY A 1 111 ? 7.750 2.218 -4.722 1.00 44.31 111 GLY A N 1
ATOM 891 C CA . GLY A 1 111 ? 6.665 2.838 -3.957 1.00 44.31 111 GLY A CA 1
ATOM 892 C C . GLY A 1 111 ? 6.048 3.956 -4.801 1.00 44.31 111 GLY A C 1
ATOM 893 O O . GLY A 1 111 ? 6.532 5.086 -4.795 1.00 44.31 111 GLY A O 1
ATOM 894 N N . PHE A 1 112 ? 5.039 3.619 -5.606 1.00 49.12 112 PHE A N 1
ATOM 895 C CA . PHE A 1 112 ? 4.513 4.460 -6.691 1.00 49.12 112 PHE A CA 1
ATOM 896 C C . PHE A 1 112 ? 3.663 5.672 -6.266 1.00 49.12 112 PHE A C 1
ATOM 898 O O . PHE A 1 112 ? 3.118 6.343 -7.135 1.00 49.12 112 PHE A O 1
ATOM 905 N N . GLU A 1 113 ? 3.552 6.016 -4.983 1.00 42.03 113 GLU A N 1
ATOM 906 C CA . GLU A 1 113 ? 2.793 7.216 -4.579 1.00 42.03 113 GLU A CA 1
ATOM 907 C C . GLU A 1 113 ? 3.573 8.531 -4.744 1.00 42.03 113 GLU A C 1
ATOM 909 O O . GLU A 1 113 ? 2.983 9.608 -4.733 1.00 42.03 113 GLU A O 1
ATOM 914 N N . SER A 1 114 ? 4.887 8.466 -4.971 1.00 42.81 114 SER A N 1
ATOM 915 C CA . SER A 1 114 ? 5.781 9.633 -4.984 1.00 42.81 114 SER A CA 1
ATOM 916 C C . SER A 1 114 ? 6.211 10.118 -6.370 1.00 42.81 114 SER A C 1
ATOM 918 O O . SER A 1 114 ? 6.611 11.270 -6.536 1.00 42.81 114 SER A O 1
ATOM 920 N N . PHE A 1 115 ? 6.098 9.274 -7.396 1.00 46.44 115 PHE A N 1
ATOM 921 C CA . PHE A 1 115 ? 6.506 9.604 -8.764 1.00 46.44 115 PHE A CA 1
ATOM 922 C C . PHE A 1 115 ? 5.305 10.038 -9.600 1.00 46.44 115 PHE A C 1
ATOM 924 O O . PHE A 1 115 ? 4.960 9.427 -10.613 1.00 46.44 115 PHE A O 1
ATOM 931 N N . GLY A 1 116 ? 4.663 11.124 -9.173 1.00 40.06 116 GLY A N 1
ATOM 932 C CA . GLY A 1 116 ? 3.656 11.792 -9.983 1.00 40.06 116 GLY A CA 1
ATOM 933 C C . GLY A 1 116 ? 4.219 12.142 -11.367 1.00 40.06 116 GLY A C 1
ATOM 934 O O . GLY A 1 116 ? 5.184 12.899 -11.482 1.00 40.06 116 GLY A O 1
ATOM 935 N N . ASN A 1 117 ? 3.552 11.637 -12.409 1.00 44.38 117 ASN A N 1
ATOM 936 C CA . ASN A 1 117 ? 3.573 12.125 -13.799 1.00 44.38 117 ASN A CA 1
ATOM 937 C C . ASN A 1 117 ? 4.533 11.498 -14.820 1.00 44.38 117 ASN A C 1
ATOM 939 O O . ASN A 1 117 ? 4.825 12.169 -15.814 1.00 44.38 117 ASN A O 1
ATOM 943 N N . LYS A 1 118 ? 5.033 10.262 -14.671 1.00 55.31 118 LYS A N 1
ATOM 944 C CA . LYS A 1 118 ? 5.917 9.697 -15.718 1.00 55.31 118 LYS A CA 1
ATOM 945 C C . LYS A 1 118 ? 5.590 8.265 -16.122 1.00 55.31 118 LYS A C 1
ATOM 947 O O . LYS A 1 118 ? 6.287 7.310 -15.793 1.00 55.31 118 LYS A O 1
ATOM 952 N N . THR A 1 119 ? 4.561 8.162 -16.957 1.00 55.69 119 THR A N 1
ATOM 953 C CA . THR A 1 119 ? 4.172 6.964 -17.718 1.00 55.69 119 THR A CA 1
ATOM 954 C C . THR A 1 119 ? 5.286 6.377 -18.588 1.00 55.69 119 THR A C 1
ATOM 956 O O . THR A 1 119 ? 5.239 5.195 -18.922 1.00 55.69 119 THR A O 1
ATOM 959 N N . SER A 1 120 ? 6.311 7.171 -18.913 1.00 57.19 120 SER A N 1
ATOM 960 C CA . SER A 1 120 ? 7.469 6.774 -19.724 1.00 57.19 120 SER A CA 1
ATOM 961 C C . SER A 1 120 ? 8.278 5.623 -19.122 1.00 57.19 120 SER A C 1
ATOM 963 O O . SER A 1 120 ? 8.944 4.892 -19.844 1.00 57.19 120 SER A O 1
ATOM 965 N N . ILE A 1 121 ? 8.202 5.412 -17.804 1.00 62.81 121 ILE A N 1
ATOM 966 C CA . ILE A 1 121 ? 8.860 4.274 -17.145 1.00 62.81 121 ILE A CA 1
ATOM 967 C C . ILE A 1 121 ? 8.243 2.952 -17.627 1.00 62.81 121 ILE A C 1
ATOM 969 O O . ILE A 1 121 ? 8.958 1.971 -17.825 1.00 62.81 121 ILE A O 1
ATOM 973 N N . PHE A 1 122 ? 6.932 2.940 -17.897 1.00 66.00 122 PHE A N 1
ATOM 974 C CA . PHE A 1 122 ? 6.211 1.760 -18.378 1.00 66.00 122 PHE A CA 1
ATOM 975 C C . PHE A 1 122 ? 6.535 1.407 -19.835 1.00 66.00 122 PHE A C 1
ATOM 977 O O . PHE A 1 122 ? 6.336 0.262 -20.237 1.00 66.00 122 PHE A O 1
ATOM 984 N N . GLU A 1 123 ? 7.070 2.349 -20.618 1.00 70.19 123 GLU A N 1
ATOM 985 C CA . GLU A 1 123 ? 7.493 2.103 -22.003 1.00 70.19 123 GLU A CA 1
ATOM 986 C C . GLU A 1 123 ? 8.759 1.238 -22.074 1.00 70.19 123 GLU A C 1
ATOM 988 O O . GLU A 1 123 ? 8.887 0.422 -22.982 1.00 70.19 123 GLU A O 1
ATOM 993 N N . ASN A 1 124 ? 9.643 1.304 -21.071 1.00 69.31 124 ASN A N 1
ATOM 994 C CA . ASN A 1 124 ? 10.849 0.460 -20.999 1.00 69.31 124 ASN A CA 1
ATOM 995 C C . ASN A 1 124 ? 10.527 -1.041 -20.868 1.00 69.31 124 ASN A C 1
ATOM 997 O O . ASN A 1 124 ? 11.359 -1.914 -21.152 1.00 69.31 124 ASN A O 1
ATOM 1001 N N . TYR A 1 125 ? 9.307 -1.340 -20.431 1.00 70.06 125 TYR A N 1
ATOM 1002 C CA . TYR A 1 125 ? 8.779 -2.686 -20.260 1.00 70.06 125 TYR A CA 1
ATOM 1003 C C . TYR A 1 125 ? 8.012 -3.188 -21.488 1.00 70.06 125 TYR A C 1
ATOM 1005 O O . TYR A 1 125 ? 7.503 -4.310 -21.457 1.00 70.06 125 TYR A O 1
ATOM 1013 N N . LYS A 1 126 ? 7.951 -2.394 -22.565 1.00 74.81 126 LYS A N 1
ATOM 1014 C CA . LYS A 1 126 ? 7.416 -2.811 -23.860 1.00 74.81 126 LYS A CA 1
ATOM 1015 C C . LYS A 1 126 ? 8.521 -3.366 -24.772 1.00 74.81 126 LYS A C 1
ATOM 1017 O O . LYS A 1 126 ? 9.692 -3.002 -24.661 1.00 74.81 126 LYS A O 1
ATOM 1022 N N . GLU A 1 127 ? 8.138 -4.301 -25.626 1.00 79.69 127 GLU A N 1
ATOM 1023 C CA . GLU A 1 127 ? 8.909 -4.828 -26.751 1.00 79.69 127 GLU A CA 1
ATOM 1024 C C . GLU A 1 127 ? 8.839 -3.856 -27.945 1.00 79.69 127 GLU A C 1
ATOM 1026 O O . GLU A 1 127 ? 8.047 -2.910 -27.953 1.00 79.69 127 GLU A O 1
ATOM 1031 N N . GLU A 1 128 ? 9.646 -4.094 -28.985 1.00 79.19 128 GLU A N 1
ATOM 1032 C CA . GLU A 1 128 ? 9.660 -3.263 -30.206 1.00 79.19 128 GLU A CA 1
ATOM 1033 C C . GLU A 1 128 ? 8.302 -3.218 -30.933 1.00 79.19 128 GLU A C 1
ATOM 1035 O O . GLU A 1 128 ? 8.012 -2.264 -31.655 1.00 79.19 128 GLU A O 1
ATOM 1040 N N . ASP A 1 129 ? 7.452 -4.229 -30.733 1.00 78.94 129 ASP A N 1
ATOM 1041 C CA . ASP A 1 129 ? 6.097 -4.303 -31.289 1.00 78.94 129 ASP A CA 1
ATOM 1042 C C . ASP A 1 129 ? 5.041 -3.545 -30.456 1.00 78.94 129 ASP A C 1
ATOM 1044 O O . ASP A 1 129 ? 3.873 -3.478 -30.847 1.00 78.94 129 ASP A O 1
ATOM 1048 N N . GLY A 1 130 ? 5.441 -2.954 -29.324 1.00 74.25 130 GLY A N 1
ATOM 1049 C CA . GLY A 1 130 ? 4.574 -2.217 -28.407 1.00 74.25 130 GLY A CA 1
ATOM 1050 C C . GLY A 1 130 ? 3.820 -3.084 -27.391 1.00 74.25 130 GLY A C 1
ATOM 1051 O O . GLY A 1 130 ? 3.059 -2.533 -26.586 1.00 74.25 130 GLY A O 1
ATOM 1052 N N . SER A 1 131 ? 4.021 -4.406 -27.397 1.00 79.62 131 SER A N 1
ATOM 1053 C CA . SER A 1 131 ? 3.488 -5.327 -26.386 1.00 79.62 131 SER A CA 1
ATOM 1054 C C . SER A 1 131 ? 4.348 -5.332 -25.118 1.00 79.62 131 SER A C 1
ATOM 1056 O O . SER A 1 131 ? 5.514 -4.961 -25.157 1.00 79.62 131 SER A O 1
ATOM 1058 N N . TYR A 1 132 ? 3.793 -5.712 -23.963 1.00 78.38 132 TYR A N 1
ATOM 1059 C CA . TYR A 1 132 ? 4.587 -5.840 -22.733 1.00 78.38 132 TYR A CA 1
ATOM 1060 C C . TYR A 1 132 ? 5.451 -7.100 -22.761 1.00 78.38 132 TYR A C 1
ATOM 1062 O O . TYR A 1 132 ? 4.971 -8.175 -23.122 1.00 78.38 132 TYR A O 1
ATOM 1070 N N . LYS A 1 133 ? 6.706 -6.967 -22.316 1.00 77.00 133 LYS A N 1
ATOM 1071 C CA . LYS A 1 133 ? 7.687 -8.055 -22.250 1.00 77.00 133 LYS A CA 1
ATOM 1072 C C . LYS A 1 133 ? 7.127 -9.249 -21.478 1.00 77.00 133 LYS A C 1
ATOM 1074 O O . LYS A 1 133 ? 6.810 -9.145 -20.292 1.00 77.00 133 LYS A O 1
ATOM 1079 N N . GLU A 1 134 ? 7.068 -10.414 -22.122 1.00 72.94 134 GLU A N 1
ATOM 1080 C CA . GLU A 1 134 ? 6.580 -11.650 -21.490 1.00 72.94 134 GLU A CA 1
ATOM 1081 C C . GLU A 1 134 ? 7.473 -12.082 -20.313 1.00 72.94 134 GLU A C 1
ATOM 1083 O O . GLU A 1 134 ? 6.997 -12.711 -19.367 1.00 72.94 134 GLU A O 1
ATOM 1088 N N . SER A 1 135 ? 8.742 -11.655 -20.295 1.00 69.75 135 SER A N 1
ATOM 1089 C CA . SER A 1 135 ? 9.667 -11.866 -19.174 1.00 69.75 135 SER A CA 1
ATOM 1090 C C . SER A 1 135 ? 9.161 -11.309 -17.837 1.00 69.75 135 SER A C 1
ATOM 1092 O O . SER A 1 135 ? 9.527 -11.847 -16.796 1.00 69.75 135 SER A O 1
ATOM 1094 N N . LEU A 1 136 ? 8.257 -10.323 -17.843 1.00 68.12 136 LEU A N 1
ATOM 1095 C CA . LEU A 1 136 ? 7.600 -9.799 -16.635 1.00 68.12 136 LEU A CA 1
ATOM 1096 C C . LEU A 1 136 ? 6.685 -10.827 -15.961 1.00 68.12 136 LEU A C 1
ATOM 1098 O O . LEU A 1 136 ? 6.415 -10.737 -14.770 1.00 68.12 136 LEU A O 1
ATOM 1102 N N . THR A 1 137 ? 6.212 -11.821 -16.714 1.00 66.38 137 THR A N 1
ATOM 1103 C CA . THR A 1 137 ? 5.379 -12.923 -16.199 1.00 66.38 137 THR A CA 1
ATOM 1104 C C . THR A 1 137 ? 6.203 -14.102 -15.666 1.00 66.38 137 THR A C 1
ATOM 1106 O O . THR A 1 137 ? 5.649 -15.048 -15.096 1.00 66.38 137 THR A O 1
ATOM 1109 N N . ASN A 1 138 ? 7.528 -14.042 -15.839 1.00 65.06 138 ASN A N 1
ATOM 1110 C CA . ASN A 1 138 ? 8.483 -15.018 -15.317 1.00 65.06 138 ASN A CA 1
ATOM 1111 C C . ASN A 1 138 ? 9.081 -14.604 -13.967 1.00 65.06 138 ASN A C 1
ATOM 1113 O O . ASN A 1 138 ? 9.924 -15.335 -13.448 1.00 65.06 138 ASN A O 1
ATOM 1117 N N . ASP A 1 139 ? 8.658 -13.468 -13.402 1.00 64.25 139 ASP A N 1
ATOM 1118 C CA . ASP A 1 139 ? 8.969 -13.136 -12.015 1.00 64.25 139 ASP A CA 1
ATOM 1119 C C . ASP A 1 139 ? 8.473 -14.268 -11.101 1.00 64.25 139 ASP A C 1
ATOM 1121 O O . ASP A 1 139 ? 7.348 -14.753 -11.260 1.00 64.25 139 ASP A O 1
ATOM 1125 N N . ALA A 1 140 ? 9.345 -14.745 -10.212 1.00 59.25 140 ALA A N 1
ATOM 1126 C CA . ALA A 1 140 ? 9.280 -16.085 -9.627 1.00 59.25 140 ALA A CA 1
ATOM 1127 C C . ALA A 1 140 ? 7.958 -16.371 -8.891 1.00 59.25 140 ALA A C 1
ATOM 1129 O O . ALA A 1 140 ? 7.533 -17.526 -8.830 1.00 59.25 140 ALA A O 1
ATOM 1130 N N . GLU A 1 141 ? 7.287 -15.328 -8.390 1.00 65.31 141 GLU A N 1
ATOM 1131 C CA . GLU A 1 141 ? 6.007 -15.439 -7.683 1.00 65.31 141 GLU A CA 1
ATOM 1132 C C . GLU A 1 141 ? 4.956 -14.383 -8.100 1.00 65.31 141 GLU A C 1
ATOM 1134 O O . GLU A 1 141 ? 3.821 -14.425 -7.628 1.00 65.31 141 GLU A O 1
ATOM 1139 N N . GLY A 1 142 ? 5.284 -13.485 -9.041 1.00 72.81 142 GLY A N 1
ATOM 1140 C CA . GLY A 1 142 ? 4.383 -12.422 -9.514 1.00 72.81 142 GLY A CA 1
ATOM 1141 C C . GLY A 1 142 ? 4.342 -11.160 -8.642 1.00 72.81 142 GLY A C 1
ATOM 1142 O O . GLY A 1 142 ? 3.399 -10.379 -8.773 1.00 72.81 142 GLY A O 1
ATOM 1143 N N . GLU A 1 143 ? 5.339 -10.944 -7.780 1.00 73.62 143 GLU A N 1
ATOM 1144 C CA . GLU A 1 143 ? 5.431 -9.777 -6.887 1.00 73.62 143 GLU A CA 1
ATOM 1145 C C . GLU A 1 143 ? 5.562 -8.467 -7.672 1.00 73.62 143 GLU A C 1
ATOM 1147 O O . GLU A 1 143 ? 4.733 -7.570 -7.519 1.00 73.62 143 GLU A O 1
ATOM 1152 N N . GLY A 1 144 ? 6.517 -8.381 -8.601 1.00 74.12 144 GLY A N 1
ATOM 1153 C CA . GLY A 1 144 ? 6.701 -7.182 -9.423 1.00 74.12 144 GLY A CA 1
ATOM 1154 C C . GLY A 1 144 ? 5.510 -6.914 -10.349 1.00 74.12 144 GLY A C 1
ATOM 1155 O O . GLY A 1 144 ? 5.197 -5.769 -10.675 1.00 74.12 144 GLY A O 1
ATOM 1156 N N . LEU A 1 145 ? 4.787 -7.968 -10.739 1.00 82.19 145 LEU A N 1
ATOM 1157 C CA . LEU A 1 145 ? 3.564 -7.844 -11.528 1.00 82.19 145 LEU A CA 1
ATOM 1158 C C . LEU A 1 145 ? 2.398 -7.284 -10.697 1.00 82.19 145 LEU A C 1
ATOM 1160 O O . LEU A 1 145 ? 1.589 -6.517 -11.223 1.00 82.19 145 LEU A O 1
ATOM 1164 N N . LEU A 1 146 ? 2.314 -7.655 -9.416 1.00 83.69 146 LEU A N 1
ATOM 1165 C CA . LEU A 1 146 ? 1.338 -7.115 -8.473 1.00 83.69 146 LEU A CA 1
ATOM 1166 C C . LEU A 1 146 ? 1.603 -5.633 -8.189 1.00 83.69 146 LEU A C 1
ATOM 1168 O O . LEU A 1 146 ? 0.672 -4.832 -8.236 1.00 83.69 146 LEU A O 1
ATOM 1172 N N . GLU A 1 147 ? 2.861 -5.254 -7.971 1.00 79.38 147 GLU A N 1
ATOM 1173 C CA . GLU A 1 147 ? 3.254 -3.848 -7.804 1.00 79.38 147 GLU A CA 1
ATOM 1174 C C . GLU A 1 147 ? 2.885 -3.014 -9.038 1.00 79.38 147 GLU A C 1
ATOM 1176 O O . GLU A 1 147 ? 2.258 -1.958 -8.924 1.00 79.38 147 GLU A O 1
ATOM 1181 N N . LEU A 1 148 ? 3.196 -3.524 -10.235 1.00 80.44 148 LEU A N 1
ATOM 1182 C CA . LEU A 1 148 ? 2.834 -2.878 -11.494 1.00 80.44 148 LEU A CA 1
ATOM 1183 C C . LEU A 1 148 ? 1.313 -2.731 -11.644 1.00 80.44 148 LEU A C 1
ATOM 1185 O O . LEU A 1 148 ? 0.835 -1.674 -12.055 1.00 80.44 148 LEU A O 1
ATOM 1189 N N . TYR A 1 149 ? 0.549 -3.769 -11.296 1.00 85.88 149 TYR A N 1
ATOM 1190 C CA . TYR A 1 149 ? -0.912 -3.732 -11.312 1.00 85.88 149 TYR A CA 1
ATOM 1191 C C . TYR A 1 149 ? -1.460 -2.621 -10.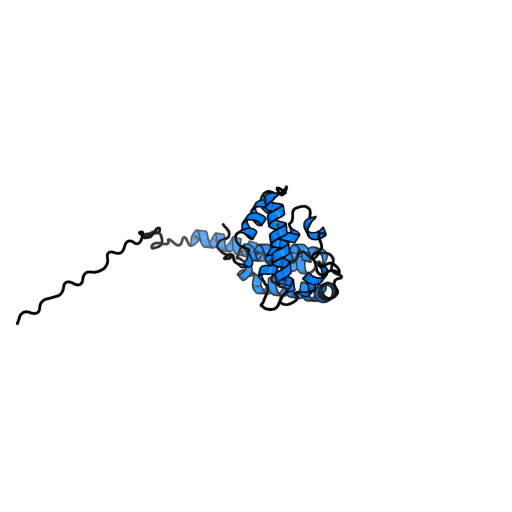412 1.00 85.88 149 TYR A C 1
ATOM 1193 O O . TYR A 1 149 ? -2.302 -1.841 -10.858 1.00 85.88 149 TYR A O 1
ATOM 1201 N N . GLU A 1 150 ? -0.963 -2.503 -9.181 1.00 83.88 150 GLU A N 1
ATOM 1202 C CA . GLU A 1 150 ? -1.390 -1.461 -8.242 1.00 83.88 150 GLU A CA 1
ATOM 1203 C C . GLU A 1 150 ? -1.041 -0.055 -8.751 1.00 83.88 150 GLU A C 1
ATOM 1205 O O . GLU A 1 150 ? -1.881 0.849 -8.704 1.00 83.88 150 GLU A O 1
ATOM 1210 N N . ALA A 1 151 ? 0.139 0.113 -9.353 1.00 79.19 151 ALA A N 1
ATOM 1211 C CA . ALA A 1 151 ? 0.567 1.376 -9.952 1.00 79.19 151 ALA A CA 1
ATOM 1212 C C . ALA A 1 151 ? -0.362 1.849 -11.080 1.00 79.19 151 ALA A C 1
ATOM 1214 O O . ALA A 1 151 ? -0.615 3.045 -11.228 1.00 79.19 151 ALA A O 1
ATOM 1215 N N . THR A 1 152 ? -0.933 0.923 -11.860 1.00 83.69 152 THR A N 1
ATOM 1216 C CA . THR A 1 152 ? -1.845 1.293 -12.956 1.00 83.69 152 THR A CA 1
ATOM 1217 C C . THR A 1 152 ? -3.132 1.973 -12.483 1.00 83.69 152 THR A C 1
ATOM 1219 O O . THR A 1 152 ? -3.792 2.650 -13.274 1.00 83.69 152 THR A O 1
ATOM 1222 N N . TYR A 1 153 ? -3.496 1.852 -11.202 1.00 82.31 153 TYR A N 1
ATOM 1223 C CA . TYR A 1 153 ? -4.663 2.535 -10.641 1.00 82.31 153 TYR A CA 1
ATOM 1224 C C . TYR A 1 153 ? -4.421 3.999 -10.273 1.00 82.31 153 TYR A C 1
ATOM 1226 O O . TYR A 1 153 ? -5.395 4.700 -10.002 1.00 82.31 153 TYR A O 1
ATOM 1234 N N . LEU A 1 154 ? -3.176 4.475 -10.345 1.00 76.25 154 LEU A N 1
ATOM 1235 C CA . LEU A 1 154 ? -2.823 5.893 -10.222 1.00 76.25 154 LEU A CA 1
ATOM 1236 C C . LEU A 1 154 ? -2.964 6.667 -11.543 1.00 76.25 154 LEU A C 1
ATOM 1238 O O . LEU A 1 154 ? -2.738 7.874 -11.577 1.00 76.25 154 LEU A O 1
ATOM 1242 N N . ARG A 1 155 ? -3.339 5.985 -12.633 1.00 76.19 155 ARG A N 1
ATOM 1243 C CA . ARG A 1 155 ? -3.457 6.585 -13.967 1.00 76.19 155 ARG A CA 1
ATOM 1244 C C . ARG A 1 155 ? -4.445 7.751 -14.025 1.00 76.19 155 ARG A C 1
ATOM 1246 O O . ARG A 1 155 ? -5.531 7.712 -13.437 1.00 76.19 155 ARG A O 1
ATOM 1253 N N . VAL A 1 156 ? -4.121 8.724 -14.865 1.00 72.75 156 VAL A N 1
ATOM 1254 C CA . VAL A 1 156 ? -4.965 9.869 -15.221 1.00 72.75 156 VAL A CA 1
ATOM 1255 C C . VAL A 1 156 ? -5.478 9.700 -16.659 1.00 72.75 156 VAL A C 1
ATOM 1257 O O . VAL A 1 156 ? -4.935 8.947 -17.468 1.00 72.75 156 VAL A O 1
ATOM 1260 N N . GLN A 1 157 ? -6.578 10.374 -17.004 1.00 72.88 157 GLN A N 1
ATOM 1261 C CA . GLN A 1 157 ? -7.139 10.328 -18.356 1.00 72.88 157 GLN A CA 1
ATOM 1262 C C . GLN A 1 157 ? -6.107 10.759 -19.416 1.00 72.88 157 GLN A C 1
ATOM 1264 O O . GLN A 1 157 ? -5.551 11.851 -19.336 1.00 72.88 157 GLN A O 1
ATOM 1269 N N . GLY A 1 158 ? -5.919 9.928 -20.448 1.00 71.81 158 GLY A N 1
ATOM 1270 C CA . GLY A 1 158 ? -4.986 10.183 -21.556 1.00 71.81 158 GLY A CA 1
ATOM 1271 C C . GLY A 1 158 ? -3.706 9.342 -21.511 1.00 71.81 158 GLY A C 1
ATOM 1272 O O . GLY A 1 158 ? -2.941 9.355 -22.472 1.00 71.81 158 GLY A O 1
ATOM 1273 N N . GLU A 1 159 ? -3.496 8.566 -20.448 1.00 75.19 159 GLU A N 1
ATOM 1274 C CA . GLU A 1 159 ? -2.326 7.703 -20.268 1.00 75.19 159 GLU A CA 1
ATOM 1275 C C . GLU A 1 159 ? -2.546 6.300 -20.860 1.00 75.19 159 GLU A C 1
ATOM 1277 O O . GLU A 1 159 ? -2.615 5.305 -20.141 1.00 75.19 159 GLU A O 1
ATOM 1282 N N . GLY A 1 160 ? -2.627 6.206 -22.194 1.00 78.31 160 GLY A N 1
ATOM 1283 C CA . GLY A 1 160 ? -2.904 4.939 -22.897 1.00 78.31 160 GLY A CA 1
ATOM 1284 C C . GLY A 1 160 ? -1.918 3.804 -22.574 1.00 78.31 160 GLY A C 1
ATOM 1285 O O . GLY A 1 160 ? -2.301 2.639 -22.543 1.00 78.31 160 GLY A O 1
ATOM 1286 N N . VAL A 1 161 ? -0.668 4.137 -22.233 1.00 80.25 161 VAL A N 1
ATOM 1287 C CA . VAL A 1 161 ? 0.334 3.163 -21.768 1.00 80.25 161 VAL A CA 1
ATOM 1288 C C . VAL A 1 161 ? -0.115 2.477 -20.472 1.00 80.25 161 VAL A C 1
ATOM 1290 O O . VAL A 1 161 ? 0.007 1.263 -20.349 1.00 80.25 161 VAL A O 1
ATOM 1293 N N . LEU A 1 162 ? -0.687 3.217 -19.519 1.00 80.38 162 LEU A N 1
ATOM 1294 C CA . LEU A 1 162 ? -1.194 2.645 -18.269 1.00 80.38 162 LEU A CA 1
ATOM 1295 C C . LEU A 1 162 ? -2.514 1.890 -18.452 1.00 80.38 162 LEU A C 1
ATOM 1297 O O . LEU A 1 162 ? -2.805 0.967 -17.688 1.00 80.38 162 LEU A O 1
ATOM 1301 N N . ASP A 1 163 ? -3.307 2.243 -19.465 1.00 83.44 163 ASP A N 1
ATOM 1302 C CA . ASP A 1 163 ? -4.480 1.458 -19.854 1.00 83.44 163 ASP A CA 1
ATOM 1303 C C . ASP A 1 163 ? -4.078 0.077 -20.382 1.00 83.44 163 ASP A C 1
ATOM 1305 O O . ASP A 1 163 ? -4.613 -0.934 -19.916 1.00 83.44 163 ASP A O 1
ATOM 1309 N N . ASP A 1 164 ? -3.084 0.021 -21.272 1.00 85.06 164 ASP A N 1
ATOM 1310 C CA . ASP A 1 164 ? -2.524 -1.241 -21.761 1.00 85.06 164 ASP A CA 1
ATOM 1311 C C . ASP A 1 164 ? -1.891 -2.049 -20.615 1.00 85.06 164 ASP A C 1
ATOM 1313 O O . ASP A 1 164 ? -2.115 -3.260 -20.504 1.00 85.06 164 ASP A O 1
ATOM 1317 N N . ALA A 1 165 ? -1.131 -1.382 -19.735 1.00 84.94 165 ALA A N 1
ATOM 1318 C CA . ALA A 1 165 ? -0.487 -2.008 -18.581 1.00 84.94 165 ALA A CA 1
ATOM 1319 C C . ALA A 1 165 ? -1.509 -2.651 -17.639 1.00 84.94 165 ALA A C 1
ATOM 1321 O O . ALA A 1 165 ? -1.286 -3.765 -17.158 1.00 84.94 165 ALA A O 1
ATOM 1322 N N . LEU A 1 166 ? -2.646 -1.988 -17.390 1.00 88.31 166 LEU A N 1
ATOM 1323 C CA . LEU A 1 166 ? -3.694 -2.530 -16.526 1.00 88.31 166 LEU A CA 1
ATOM 1324 C C . LEU A 1 166 ? -4.264 -3.823 -17.119 1.00 88.31 166 LEU A C 1
ATOM 1326 O O . LEU A 1 166 ? -4.451 -4.808 -16.404 1.00 88.31 166 LEU A O 1
ATOM 1330 N N . VAL A 1 167 ? -4.549 -3.832 -18.424 1.00 89.88 167 VAL A N 1
ATOM 1331 C CA . VAL A 1 167 ? -5.091 -5.018 -19.104 1.00 89.88 167 VAL A CA 1
ATOM 1332 C C . VAL A 1 167 ? -4.089 -6.170 -19.049 1.00 89.88 167 VAL A C 1
ATOM 1334 O O . VAL A 1 167 ? -4.467 -7.298 -18.714 1.00 89.88 167 VAL A O 1
ATOM 1337 N N . PHE A 1 168 ? -2.817 -5.887 -19.334 1.00 88.12 168 PHE A N 1
ATOM 1338 C CA . PHE A 1 168 ? -1.742 -6.873 -19.295 1.00 88.12 168 PHE A CA 1
ATOM 1339 C C . PHE A 1 168 ? -1.562 -7.468 -17.894 1.00 88.12 168 PHE A C 1
ATOM 1341 O O . PHE A 1 168 ? -1.678 -8.683 -17.719 1.00 88.12 168 PHE A O 1
ATOM 1348 N N . THR A 1 169 ? -1.332 -6.621 -16.890 1.00 88.62 169 THR A N 1
ATOM 1349 C CA . THR A 1 169 ? -1.063 -7.064 -15.516 1.00 88.62 169 THR A CA 1
ATOM 1350 C C 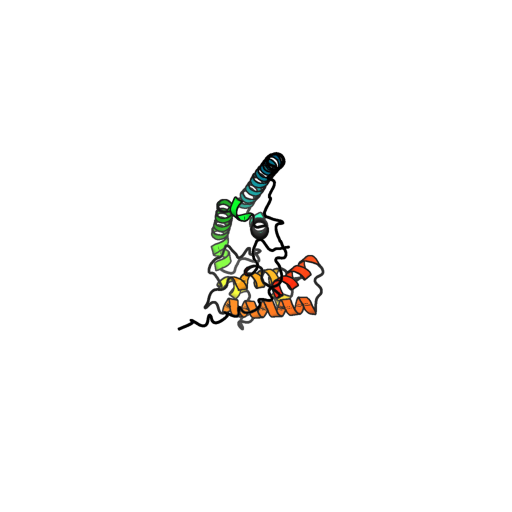. THR A 1 169 ? -2.228 -7.824 -14.916 1.00 88.62 169 THR A C 1
ATOM 1352 O O . THR A 1 169 ? -2.025 -8.901 -14.362 1.00 88.62 169 THR A O 1
ATOM 1355 N N . ARG A 1 170 ? -3.461 -7.345 -15.108 1.00 90.69 170 ARG A N 1
ATOM 1356 C CA . ARG A 1 170 ? -4.659 -8.049 -14.649 1.00 90.69 170 ARG A CA 1
ATOM 1357 C C . ARG A 1 170 ? -4.778 -9.436 -15.270 1.00 90.69 170 ARG A C 1
ATOM 1359 O O . ARG A 1 170 ? -5.050 -10.395 -14.559 1.00 90.69 170 ARG A O 1
ATOM 1366 N N . THR A 1 171 ? -4.569 -9.550 -16.582 1.00 89.75 171 THR A N 1
ATOM 1367 C CA . THR A 1 171 ? -4.671 -10.836 -17.291 1.00 89.75 171 THR A CA 1
ATOM 1368 C C . THR A 1 171 ? -3.600 -11.815 -16.814 1.00 89.75 171 THR A C 1
ATOM 1370 O O . THR A 1 171 ? -3.875 -13.000 -16.630 1.00 89.75 171 THR A O 1
ATOM 1373 N N . SER A 1 172 ? -2.382 -11.325 -16.601 1.00 87.44 172 SER A N 1
ATOM 1374 C CA . SER A 1 172 ? -1.256 -12.131 -16.140 1.00 87.44 172 SER A CA 1
ATOM 1375 C C . SER A 1 172 ? -1.420 -12.561 -14.675 1.00 87.44 172 SER A C 1
ATOM 1377 O O . SER A 1 172 ? -1.222 -13.736 -14.374 1.00 87.44 172 SER A O 1
ATOM 1379 N N . LEU A 1 173 ? -1.886 -11.678 -13.783 1.00 88.12 173 LEU A N 1
ATOM 1380 C CA . LEU A 1 173 ? -2.209 -12.020 -12.391 1.00 88.12 173 LEU A CA 1
ATOM 1381 C C . LEU A 1 173 ? -3.380 -13.006 -12.293 1.00 88.12 173 LEU A C 1
ATOM 1383 O O . LEU A 1 173 ? -3.318 -13.938 -11.497 1.00 88.12 173 LEU A O 1
ATOM 1387 N N . ASP A 1 174 ? -4.412 -12.863 -13.133 1.00 88.69 174 ASP A N 1
ATOM 1388 C CA . ASP A 1 174 ? -5.524 -13.821 -13.211 1.00 88.69 174 ASP A CA 1
ATOM 1389 C C . ASP A 1 174 ? -5.046 -15.221 -13.622 1.00 88.69 174 ASP A C 1
ATOM 1391 O O . ASP A 1 174 ? -5.557 -16.221 -13.116 1.00 88.69 174 ASP A O 1
ATOM 1395 N N . LYS A 1 175 ? -4.084 -15.304 -14.553 1.00 85.88 175 LYS A N 1
ATOM 1396 C CA . LYS A 1 175 ? -3.454 -16.575 -14.940 1.00 85.88 175 LYS A CA 1
ATOM 1397 C C . LYS A 1 175 ? -2.638 -17.148 -13.793 1.00 85.88 175 LYS A C 1
ATOM 1399 O O . LYS A 1 175 ? -2.785 -18.327 -13.502 1.00 85.88 175 LYS A O 1
ATOM 1404 N N . ILE A 1 176 ? -1.832 -16.330 -13.110 1.00 84.19 176 ILE A N 1
ATOM 1405 C CA . ILE A 1 176 ? -1.073 -16.771 -11.933 1.00 84.19 176 ILE A CA 1
ATOM 1406 C C . ILE A 1 176 ? -2.043 -17.329 -10.890 1.00 84.19 176 ILE A C 1
ATOM 1408 O O . ILE A 1 176 ? -1.947 -18.500 -10.560 1.00 84.19 176 ILE A O 1
ATOM 1412 N N . ALA A 1 177 ? -3.069 -16.579 -10.491 1.00 83.94 177 ALA A N 1
ATOM 1413 C CA . ALA A 1 177 ? -4.039 -17.010 -9.485 1.00 83.94 177 ALA A CA 1
ATOM 1414 C C . ALA A 1 177 ? -4.799 -18.313 -9.828 1.00 83.94 177 ALA A C 1
ATOM 1416 O O . ALA A 1 177 ? -5.304 -18.971 -8.917 1.00 83.94 177 ALA A O 1
ATOM 1417 N N . LYS A 1 178 ? -4.912 -18.680 -11.115 1.00 82.56 178 LYS A N 1
ATOM 1418 C CA . LYS A 1 178 ? -5.603 -19.898 -11.587 1.00 82.56 178 LYS A CA 1
ATOM 1419 C C . LYS A 1 178 ? -4.662 -21.076 -11.844 1.00 82.56 178 LYS A C 1
ATOM 1421 O O . LYS A 1 178 ? -4.995 -22.200 -11.477 1.00 82.56 178 LYS A O 1
ATOM 1426 N N . ASP A 1 179 ? -3.522 -20.817 -12.477 1.00 73.94 179 ASP A N 1
ATOM 1427 C CA . ASP A 1 179 ? -2.642 -21.839 -13.055 1.00 73.94 179 ASP A CA 1
ATOM 1428 C C . ASP A 1 179 ? -1.387 -22.091 -12.204 1.00 73.94 179 ASP A C 1
ATOM 1430 O O . ASP A 1 179 ? -0.754 -23.141 -12.328 1.00 73.94 179 ASP A O 1
ATOM 1434 N N . ARG A 1 180 ? -1.008 -21.143 -11.335 1.00 67.25 180 ARG A N 1
ATOM 1435 C CA . ARG A 1 180 ? 0.178 -21.216 -10.474 1.00 67.25 180 ARG A CA 1
ATOM 1436 C C . ARG A 1 180 ? -0.213 -20.874 -9.043 1.00 67.25 180 ARG A C 1
ATOM 1438 O O . ARG A 1 180 ? -0.447 -19.720 -8.726 1.00 67.25 180 ARG A O 1
ATOM 1445 N N . VAL A 1 181 ? -0.232 -21.851 -8.144 1.00 64.94 181 VAL A N 1
ATOM 1446 C CA . VAL A 1 181 ? -0.319 -21.520 -6.714 1.00 64.94 181 VAL A CA 1
ATOM 1447 C C . VAL A 1 181 ? 1.018 -20.881 -6.325 1.00 64.94 181 VAL A C 1
ATOM 1449 O O . VAL A 1 181 ? 2.032 -21.579 -6.428 1.00 64.94 181 VAL A O 1
ATOM 1452 N N . PRO A 1 182 ? 1.066 -19.590 -5.935 1.00 65.31 182 PRO A N 1
ATOM 1453 C CA . PRO A 1 182 ? 2.307 -18.990 -5.464 1.00 65.31 182 PRO A CA 1
ATOM 1454 C C . PRO A 1 182 ? 2.826 -19.797 -4.276 1.00 65.31 182 PRO A C 1
ATOM 1456 O O . PRO A 1 182 ? 2.047 -20.195 -3.407 1.00 65.31 182 PRO A O 1
ATOM 1459 N N . SER A 1 183 ? 4.134 -20.050 -4.235 1.00 67.94 183 SER A N 1
ATOM 1460 C CA . SER A 1 183 ? 4.757 -20.784 -3.124 1.00 67.94 183 SER A CA 1
ATOM 1461 C C . SER A 1 183 ? 4.524 -20.072 -1.787 1.00 67.94 183 SER A C 1
ATOM 1463 O O . SER A 1 183 ? 4.430 -20.719 -0.743 1.00 67.94 183 SER A O 1
ATOM 1465 N N . ASN A 1 184 ? 4.383 -18.744 -1.832 1.00 75.88 184 ASN A N 1
ATOM 1466 C CA . ASN A 1 184 ? 4.056 -17.896 -0.703 1.00 75.88 184 ASN A CA 1
ATOM 1467 C C . ASN A 1 184 ? 2.524 -17.712 -0.542 1.00 75.88 184 ASN A C 1
ATOM 1469 O O . ASN A 1 184 ? 1.881 -17.044 -1.362 1.00 75.88 184 ASN A O 1
ATOM 1473 N N . PRO A 1 185 ? 1.912 -18.246 0.535 1.00 79.50 185 PRO A N 1
ATOM 1474 C CA . PRO A 1 185 ? 0.470 -18.133 0.768 1.00 79.50 185 PRO A CA 1
ATOM 1475 C C . PRO A 1 185 ? 0.017 -16.689 1.034 1.00 79.50 185 PRO A C 1
ATOM 1477 O O . PRO A 1 185 ? -1.107 -16.317 0.680 1.00 79.50 185 PRO A O 1
ATOM 1480 N N . THR A 1 186 ? 0.886 -15.856 1.612 1.00 82.25 186 THR A N 1
ATOM 1481 C CA . THR A 1 186 ? 0.601 -14.437 1.859 1.00 82.25 186 THR A CA 1
ATOM 1482 C C . THR A 1 186 ? 0.463 -13.695 0.538 1.00 82.25 186 THR A C 1
ATOM 1484 O O . THR A 1 186 ? -0.529 -13.000 0.322 1.00 82.25 186 THR A O 1
ATOM 1487 N N . LEU A 1 187 ? 1.400 -13.914 -0.387 1.00 80.88 187 LEU A N 1
ATOM 1488 C CA . LEU A 1 187 ? 1.366 -13.299 -1.710 1.00 80.88 187 LEU A CA 1
ATOM 1489 C C . LEU A 1 187 ? 0.146 -13.757 -2.518 1.00 80.88 187 LEU A C 1
ATOM 1491 O O . LEU A 1 187 ? -0.539 -12.942 -3.129 1.00 80.88 187 LEU A O 1
ATOM 1495 N N . SER A 1 188 ? -0.190 -15.049 -2.463 1.00 82.81 188 SER A N 1
ATOM 1496 C CA . SER A 1 188 ? -1.400 -15.566 -3.111 1.00 82.81 188 SER A CA 1
ATOM 1497 C C . SER A 1 188 ? -2.665 -14.855 -2.631 1.00 82.81 188 SER A C 1
ATOM 1499 O O . SER A 1 188 ? -3.561 -14.580 -3.431 1.00 82.81 188 SER A O 1
ATOM 1501 N N . THR A 1 189 ? -2.748 -14.568 -1.332 1.00 85.44 189 THR A N 1
ATOM 1502 C CA . THR A 1 189 ? -3.885 -13.850 -0.747 1.00 85.44 189 THR A CA 1
ATOM 1503 C C . THR A 1 189 ? -3.906 -12.401 -1.230 1.00 85.44 189 THR A C 1
ATOM 1505 O O . THR A 1 189 ? -4.943 -11.930 -1.695 1.00 85.44 189 THR A O 1
ATOM 1508 N N . GLN A 1 190 ? -2.750 -11.729 -1.238 1.00 84.62 190 GLN A N 1
ATOM 1509 C CA . GLN A 1 190 ? -2.618 -10.359 -1.744 1.00 84.62 190 GLN A CA 1
ATOM 1510 C C . GLN A 1 190 ? -3.030 -10.236 -3.215 1.00 84.62 190 GLN A C 1
ATOM 1512 O O . GLN A 1 190 ? -3.802 -9.342 -3.552 1.00 84.62 190 GLN A O 1
ATOM 1517 N N . ILE A 1 191 ? -2.596 -11.158 -4.082 1.00 86.56 191 ILE A N 1
ATOM 1518 C CA . ILE A 1 191 ? -2.986 -11.174 -5.500 1.00 86.56 191 ILE A CA 1
ATOM 1519 C C . ILE A 1 191 ? -4.508 -11.316 -5.636 1.00 86.56 191 ILE A C 1
ATOM 1521 O O . ILE A 1 191 ? -5.146 -10.561 -6.372 1.00 86.56 191 ILE A O 1
ATOM 1525 N N . GLN A 1 192 ? -5.119 -12.256 -4.908 1.00 87.31 192 GLN A N 1
ATOM 1526 C CA . GLN A 1 192 ? -6.570 -12.458 -4.956 1.00 87.31 192 GLN A CA 1
ATOM 1527 C C . GLN A 1 192 ? -7.350 -11.243 -4.448 1.00 87.31 192 GLN A C 1
ATOM 1529 O O . GLN A 1 192 ? -8.407 -10.913 -4.990 1.00 87.31 192 GLN A O 1
ATOM 1534 N N . GLU A 1 193 ? -6.858 -10.582 -3.407 1.00 87.56 193 GLU A N 1
ATOM 1535 C CA . GLU A 1 193 ? -7.470 -9.367 -2.886 1.00 87.56 193 GLU A CA 1
ATOM 1536 C C . GLU A 1 193 ? -7.330 -8.186 -3.840 1.00 87.56 193 GLU A C 1
ATOM 1538 O O . GLU A 1 193 ? -8.323 -7.507 -4.088 1.00 87.56 193 GLU A O 1
ATOM 1543 N N . ALA A 1 194 ? -6.145 -7.967 -4.407 1.00 87.19 194 ALA A N 1
ATOM 1544 C CA . ALA A 1 194 ? -5.882 -6.897 -5.365 1.00 87.19 194 ALA A CA 1
ATOM 1545 C C . ALA A 1 194 ? -6.754 -7.034 -6.627 1.00 87.19 194 ALA A C 1
ATOM 1547 O O . ALA A 1 194 ? -7.296 -6.051 -7.146 1.00 87.19 194 ALA A O 1
ATOM 1548 N N . LEU A 1 195 ? -6.977 -8.271 -7.090 1.00 88.50 195 LEU A N 1
ATOM 1549 C CA . LEU A 1 195 ? -7.883 -8.566 -8.205 1.00 88.50 195 LEU A CA 1
ATOM 1550 C C . LEU A 1 195 ? -9.360 -8.283 -7.876 1.00 88.50 195 LEU A C 1
ATOM 1552 O O . LEU A 1 195 ? -10.131 -7.946 -8.779 1.00 88.50 195 LEU A O 1
ATOM 1556 N N . LYS A 1 196 ? -9.770 -8.393 -6.603 1.00 89.44 196 LYS A N 1
ATOM 1557 C CA . LYS A 1 196 ? -11.117 -7.996 -6.146 1.00 89.44 196 LYS A CA 1
ATOM 1558 C C . LYS A 1 196 ? -11.231 -6.481 -6.010 1.00 89.44 196 LYS A C 1
ATOM 1560 O O . LYS A 1 196 ? -12.198 -5.891 -6.491 1.00 89.44 196 LYS A O 1
ATOM 1565 N N . GLN A 1 197 ? -10.265 -5.868 -5.335 1.00 85.50 197 GLN A N 1
ATOM 1566 C CA . GLN A 1 197 ? -10.199 -4.435 -5.103 1.00 85.50 197 GLN A CA 1
ATOM 1567 C C . GLN A 1 197 ? -8.731 -4.005 -4.973 1.00 85.50 197 GLN A C 1
ATOM 1569 O O . GLN A 1 197 ? -8.073 -4.416 -4.016 1.00 85.50 197 GLN A O 1
ATOM 1574 N N . PRO A 1 198 ? -8.229 -3.158 -5.888 1.00 84.44 198 PRO A N 1
ATOM 1575 C CA . PRO A 1 198 ? -6.860 -2.663 -5.814 1.00 84.44 198 PRO A CA 1
ATOM 1576 C C . PRO A 1 198 ? -6.682 -1.778 -4.583 1.00 84.44 198 PRO A C 1
ATOM 1578 O O . PRO A 1 198 ? -7.631 -1.108 -4.156 1.00 84.44 198 PRO A O 1
ATOM 1581 N N . LEU A 1 199 ? -5.470 -1.751 -4.039 1.00 78.06 199 LEU A N 1
ATOM 1582 C CA . LEU A 1 199 ? -5.104 -0.988 -2.846 1.00 78.06 199 LEU A CA 1
ATOM 1583 C C . LEU A 1 199 ? -5.454 0.491 -2.981 1.00 78.06 199 LEU A C 1
ATOM 1585 O O . LEU A 1 199 ? -6.060 1.049 -2.071 1.00 78.06 199 LEU A O 1
ATOM 1589 N N . GLN A 1 200 ? -5.218 1.078 -4.154 1.00 74.25 200 GLN A N 1
A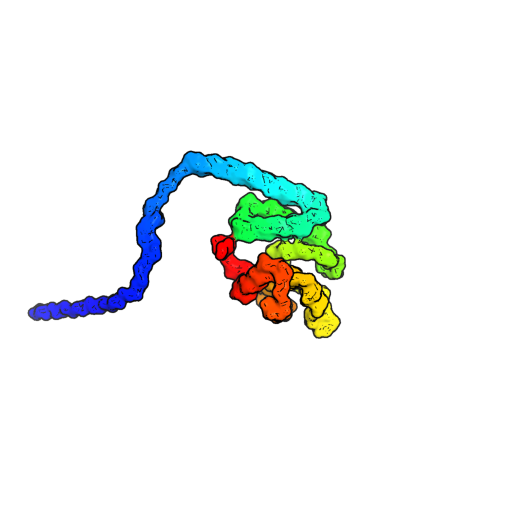TOM 1590 C CA . GLN A 1 200 ? -5.553 2.479 -4.448 1.00 74.25 200 GLN A CA 1
ATOM 1591 C C . GLN A 1 200 ? -7.059 2.796 -4.378 1.00 74.25 200 GLN A C 1
ATOM 1593 O O . GLN A 1 200 ? -7.469 3.953 -4.346 1.00 74.25 200 GLN A O 1
ATOM 1598 N N . LYS A 1 201 ? -7.922 1.772 -4.351 1.00 78.50 201 LYS A N 1
ATOM 1599 C CA . LYS A 1 201 ? -9.372 1.921 -4.148 1.00 78.50 201 LYS A CA 1
ATOM 1600 C C . LYS A 1 201 ? -9.839 1.411 -2.788 1.00 78.50 201 LYS A C 1
ATOM 1602 O O . LYS A 1 201 ? -11.049 1.424 -2.543 1.00 78.50 201 LYS A O 1
ATOM 1607 N N . LYS A 1 202 ? -8.945 0.914 -1.930 1.00 76.19 202 LYS A N 1
ATOM 1608 C CA . LYS A 1 202 ? -9.277 0.503 -0.560 1.00 76.19 202 LYS A CA 1
ATOM 1609 C C . LYS A 1 202 ? -9.245 1.726 0.362 1.00 76.19 202 LYS A C 1
ATOM 1611 O O . LYS A 1 202 ? -8.504 2.676 0.148 1.00 76.19 202 LYS A O 1
ATOM 1616 N N . LEU A 1 203 ? -10.078 1.704 1.402 1.00 67.75 203 LEU A N 1
ATOM 1617 C CA . LEU A 1 203 ? -10.005 2.696 2.476 1.00 67.75 203 LEU A CA 1
ATOM 1618 C C . LEU A 1 203 ? -8.854 2.313 3.408 1.00 67.75 203 LEU A C 1
ATOM 1620 O O . LEU A 1 203 ? -8.841 1.189 3.905 1.00 67.75 203 LEU A O 1
ATOM 1624 N N . THR A 1 204 ? -7.956 3.252 3.705 1.00 61.34 204 THR A N 1
ATOM 1625 C CA . THR A 1 204 ? -6.745 3.032 4.520 1.00 61.34 204 THR A CA 1
ATOM 1626 C C . THR A 1 204 ? -7.042 2.401 5.887 1.00 61.34 204 THR A C 1
ATOM 1628 O O . THR A 1 204 ? -6.272 1.589 6.371 1.00 61.34 204 THR A O 1
ATOM 1631 N N . ARG A 1 205 ? -8.205 2.699 6.491 1.00 58.00 205 ARG A N 1
ATOM 1632 C CA . ARG A 1 205 ? -8.617 2.172 7.809 1.00 58.00 205 ARG A CA 1
ATOM 1633 C C . ARG A 1 205 ? -9.352 0.817 7.766 1.00 58.00 205 ARG A C 1
ATOM 1635 O O . ARG A 1 205 ? -9.678 0.283 8.814 1.00 58.00 205 ARG A O 1
ATOM 1642 N N . ARG A 1 206 ? -9.687 0.280 6.588 1.00 46.62 206 ARG A N 1
ATOM 1643 C CA . ARG A 1 206 ? -10.410 -1.005 6.429 1.00 46.62 206 ARG A CA 1
ATOM 1644 C C . ARG A 1 206 ? -9.515 -2.102 5.840 1.00 46.62 206 ARG A C 1
ATOM 1646 O O . ARG A 1 206 ? -9.951 -2.840 4.960 1.00 46.62 206 ARG A O 1
ATOM 1653 N N . GLN A 1 207 ? -8.262 -2.169 6.273 1.00 43.12 207 GLN A N 1
ATOM 1654 C CA . GLN A 1 207 ? -7.378 -3.290 5.960 1.00 43.12 207 GLN A CA 1
ATOM 1655 C C . GLN A 1 207 ? -7.401 -4.278 7.135 1.00 43.12 207 GLN A C 1
ATOM 1657 O O . GLN A 1 207 ? -6.444 -4.337 7.892 1.00 43.12 207 GLN A O 1
ATOM 1662 N N . ASP A 1 208 ? -8.518 -4.997 7.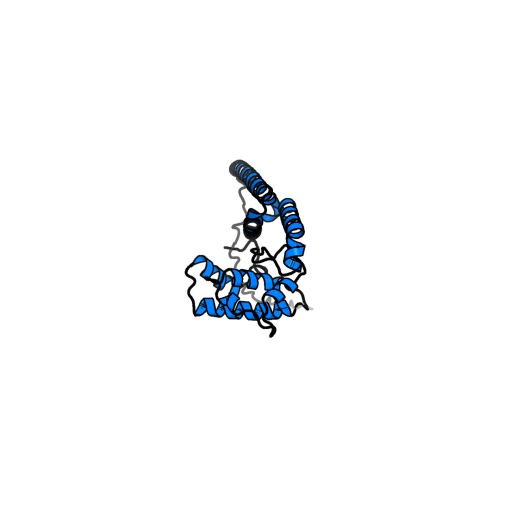291 1.00 35.59 208 ASP A N 1
ATOM 1663 C CA . ASP A 1 208 ? -8.674 -6.136 8.212 1.00 35.59 208 ASP A CA 1
ATOM 1664 C C . ASP A 1 208 ? -9.218 -7.350 7.443 1.00 35.59 208 ASP A C 1
ATOM 1666 O O . ASP A 1 208 ? -10.148 -7.148 6.617 1.00 35.59 208 ASP A O 1
#

Sequence (208 aa):
MSAKEEKVIRPVVNFPPSVWADQFLIFDDEQAEQANVEQVVNELREDVRKDIVSSLDVQAEHSNLLKLIDAIQRLGIAYHFEEEIEQALQHIYDTYGELVMTGKAEALPFGFESFGNKTSIFENYKEEDGSYKESLTNDAEGEGLLELYEATYLRVQGEGVLDDALVFTRTSLDKIAKDRVPSNPTLSTQIQEALKQPLQKKLTRRQD

Secondary structure (DSSP, 8-state):
---------PPPP-PPPPSSTTTTS-----HHHHHHHHHHHHHHHHHHHHHHHHHHH-GGGHHHHHHHHHHHHHTT-GGGSHHHHHHHHHHHHHHHHHHHHTT--------TTS-TT-THHHHTTB-TTSSBPGGGGGSSSSHHHHHHHHHGGG--TT-HHHHHHHHHHHHHHHHHHHH---S-HHHHHHHHHHHHS-GGGS-TT---

Foldseek 3Di:
DDDDDDPDDDDDDDDDDDPCPCVPVDDDDPPVVVVVVVVVVVVVLVVLLVVLVVLLVPPVSLLVSLVSQVVCQLLVNCVSCVPSSLVSLVSCCVVCVVVLVVLNDDDRQDSLPRPPDCLVSLQNQADPVRAGDCVCLVPPQCPSLLSQLLNLVVDDPPSVSSVNSNVVSLVSLVCCLPPNDGPDPVVNVSSVVCNVPRPVRDDSVPPD

Organism: Artemisia annua (NCBI:txid35608)

Radius of gyration: 24.96 Å; chains: 1; bounding box: 93×44×64 Å

InterPro domains:
  IPR001906 Terpene synthase, N-terminal domain [PF01397] (20-195)
  IPR008930 Terpenoid cyclases/protein prenyltransferase alpha-alpha toroid [SSF48239] (16-205)
  IPR008949 Isoprenoid synthase domain superfamily [G3DSA:1.10.600.10] (17-59)
  IPR036965 Terpene synthase, N-terminal domain superfamily [G3DSA:1.50.10.130] (60-205)
  IPR050148 Terpene synthase-like [PTHR31225] (6-205)